Protein AF-A0A101FNX7-F1 (afdb_monomer)

Foldseek 3Di:
DDDAQLDQLQLLLLLLLCLVLPHQHSVPDDPVSLVVLLVCLLPPCLDPPNVVLCCQFAPCCALSRPPVCPVPVVVSVVLSCLQRPQQPQDFDPDAAPGPRHGFGCGDNDPQAGGQFDARNQAGPGDDQPDQPPDPPSHGGGRHHSSSSSSSSSRQVLWDQDPSHTDQDDDPDSVVSNVSD

Radius of gyration: 15.29 Å; Cα contacts (8 Å, |Δi|>4): 317; chains: 1; bounding box: 41×44×40 Å

pLDDT: mean 91.05, std 6.91, range [64.81, 98.19]

Structure (mmCIF, N/CA/C/O backbone):
data_AF-A0A101FNX7-F1
#
_entry.id   AF-A0A101FNX7-F1
#
loop_
_atom_site.group_PDB
_atom_site.id
_atom_site.type_symbol
_atom_site.label_atom_id
_atom_site.label_alt_id
_atom_site.label_comp_id
_atom_site.label_asym_id
_atom_site.label_entity_id
_atom_site.label_seq_id
_atom_site.pdbx_PDB_ins_code
_atom_site.Cartn_x
_atom_site.Cartn_y
_atom_site.Cartn_z
_atom_site.occupancy
_atom_site.B_iso_or_equiv
_atom_site.auth_seq_id
_atom_site.auth_comp_id
_atom_site.auth_asym_id
_atom_site.auth_atom_id
_atom_site.pdbx_PDB_model_num
ATOM 1 N N . MET A 1 1 ? -6.101 -8.037 -11.717 1.00 82.81 1 MET A N 1
ATOM 2 C CA . MET A 1 1 ? -6.997 -7.919 -10.540 1.00 82.81 1 MET A CA 1
ATOM 3 C C . MET A 1 1 ? -6.130 -8.067 -9.293 1.00 82.81 1 MET A C 1
ATOM 5 O O . MET A 1 1 ? -4.947 -8.326 -9.479 1.00 82.81 1 MET A O 1
ATOM 9 N N . LEU A 1 2 ? -6.627 -7.830 -8.074 1.00 93.88 2 LEU A N 1
ATOM 10 C CA . LEU A 1 2 ? -5.823 -8.137 -6.880 1.00 93.88 2 LEU A CA 1
ATOM 11 C C . LEU A 1 2 ? -5.872 -9.641 -6.592 1.00 93.88 2 LEU A C 1
ATOM 13 O O . LEU A 1 2 ? -6.850 -10.302 -6.932 1.00 93.88 2 LEU A O 1
ATOM 17 N N . PHE A 1 3 ? -4.809 -10.167 -5.996 1.00 95.56 3 PHE A N 1
ATOM 18 C CA . PHE A 1 3 ? -4.687 -11.560 -5.570 1.00 95.56 3 PHE A CA 1
ATOM 19 C C . PHE A 1 3 ? -3.689 -11.643 -4.412 1.00 95.56 3 PHE A C 1
ATOM 21 O O . PHE A 1 3 ? -2.872 -10.740 -4.249 1.00 95.56 3 PHE A O 1
ATOM 28 N N . TYR A 1 4 ? -3.745 -12.706 -3.611 1.00 96.62 4 TYR A N 1
ATOM 29 C CA . TYR A 1 4 ? -2.757 -12.940 -2.557 1.00 96.62 4 TYR A CA 1
ATOM 30 C C . TYR A 1 4 ? -1.472 -13.531 -3.136 1.00 96.62 4 TYR A C 1
ATOM 32 O O . TYR A 1 4 ? -1.506 -14.411 -3.995 1.00 96.62 4 TYR A O 1
ATOM 40 N N . THR A 1 5 ? -0.336 -13.036 -2.661 1.00 96.00 5 THR A N 1
ATOM 41 C CA . THR A 1 5 ? 1.010 -13.369 -3.165 1.00 96.00 5 THR A CA 1
ATOM 42 C C . THR A 1 5 ? 1.824 -14.192 -2.171 1.00 96.00 5 THR A C 1
ATOM 44 O O . THR A 1 5 ? 2.890 -14.692 -2.519 1.00 96.00 5 THR A O 1
ATOM 47 N N . GLY A 1 6 ? 1.352 -14.304 -0.928 1.00 94.69 6 GLY A N 1
ATOM 48 C CA . GLY A 1 6 ? 2.103 -14.828 0.207 1.00 94.69 6 GLY A CA 1
ATOM 49 C C . GLY A 1 6 ? 2.942 -13.762 0.918 1.00 94.69 6 GLY A C 1
ATOM 50 O O . GLY A 1 6 ? 3.522 -14.050 1.963 1.00 94.69 6 GLY A O 1
ATOM 51 N N . HIS A 1 7 ? 3.030 -12.530 0.398 1.00 95.25 7 HIS A N 1
ATOM 52 C CA . HIS A 1 7 ? 3.803 -11.469 1.035 1.00 95.25 7 HIS A CA 1
ATOM 53 C C . HIS A 1 7 ? 2.983 -10.763 2.135 1.00 95.25 7 HIS A C 1
ATOM 55 O O . HIS A 1 7 ? 2.057 -10.018 1.803 1.00 95.25 7 HIS A O 1
ATOM 61 N N . PRO A 1 8 ? 3.370 -10.826 3.427 1.00 94.50 8 PRO A N 1
ATOM 62 C CA . PRO A 1 8 ? 2.514 -10.380 4.532 1.00 94.50 8 PRO A CA 1
ATOM 63 C C . PRO A 1 8 ? 2.047 -8.921 4.452 1.00 94.50 8 PRO A C 1
ATOM 65 O O . PRO A 1 8 ? 0.868 -8.641 4.640 1.00 94.50 8 PRO A O 1
ATOM 68 N N . LEU A 1 9 ? 2.946 -7.981 4.127 1.00 95.00 9 LEU A N 1
ATOM 69 C CA . LEU A 1 9 ? 2.581 -6.556 4.037 1.00 95.00 9 LEU A CA 1
ATOM 70 C C . LEU A 1 9 ? 1.575 -6.271 2.915 1.00 95.00 9 LEU A C 1
ATOM 72 O O . LEU A 1 9 ? 0.688 -5.437 3.071 1.00 95.00 9 LEU A O 1
ATOM 76 N N . TYR A 1 10 ? 1.737 -6.942 1.776 1.00 96.75 10 TYR A N 1
ATOM 77 C CA . TYR A 1 10 ? 0.875 -6.730 0.625 1.00 96.75 10 TYR A CA 1
ATOM 78 C C . TYR A 1 10 ? -0.451 -7.456 0.825 1.00 96.75 10 TYR A C 1
ATOM 80 O O . TYR A 1 10 ? -1.491 -6.831 0.675 1.00 96.75 10 TYR A O 1
ATOM 88 N N . ASP A 1 11 ? -0.424 -8.719 1.246 1.00 97.56 11 ASP A N 1
ATOM 89 C CA . ASP A 1 11 ? -1.618 -9.545 1.420 1.00 97.56 11 ASP A CA 1
ATOM 90 C C . ASP A 1 11 ? -2.557 -8.997 2.499 1.00 97.56 11 ASP A C 1
ATOM 92 O O . ASP A 1 11 ? -3.764 -8.937 2.282 1.00 97.56 11 ASP A O 1
ATOM 96 N N . VAL A 1 12 ? -2.026 -8.522 3.631 1.00 97.50 12 VAL A N 1
ATOM 97 C CA . VAL A 1 12 ? -2.844 -7.835 4.646 1.00 97.50 12 VAL A CA 1
ATOM 98 C C . VAL A 1 12 ? -3.427 -6.541 4.072 1.00 97.50 12 VAL A C 1
ATOM 100 O O . VAL A 1 12 ? -4.596 -6.237 4.296 1.00 97.50 12 VAL A O 1
ATOM 103 N N . GLY A 1 13 ? -2.663 -5.813 3.253 1.00 97.56 13 GLY A N 1
ATOM 104 C CA . GLY A 1 13 ? -3.165 -4.672 2.487 1.00 97.56 13 GLY A CA 1
ATOM 105 C C . GLY A 1 13 ? -4.294 -5.036 1.517 1.00 97.56 13 GLY A C 1
ATOM 106 O O . GLY A 1 13 ? -5.309 -4.347 1.471 1.00 97.56 13 GLY A O 1
ATOM 107 N N . VAL A 1 14 ? -4.160 -6.141 0.780 1.00 98.19 14 VAL A N 1
ATOM 108 C CA . VAL A 1 14 ? -5.194 -6.670 -0.121 1.00 98.19 14 VAL A CA 1
ATOM 109 C C . VAL A 1 14 ? -6.444 -7.043 0.669 1.00 98.19 14 VAL A C 1
ATOM 111 O O . VAL A 1 14 ? -7.539 -6.632 0.290 1.00 98.19 14 VAL A O 1
ATOM 114 N N . ALA A 1 15 ? -6.299 -7.772 1.777 1.00 98.12 15 ALA A N 1
ATOM 115 C CA . ALA A 1 15 ? -7.413 -8.135 2.649 1.00 98.12 15 ALA A CA 1
ATOM 116 C C . ALA A 1 15 ? -8.126 -6.888 3.183 1.00 98.12 15 ALA A C 1
ATOM 118 O O . ALA A 1 15 ? -9.343 -6.803 3.073 1.00 98.12 15 ALA A O 1
ATOM 119 N N . THR A 1 16 ? -7.370 -5.878 3.617 1.00 98.00 16 THR A N 1
ATOM 120 C CA . THR A 1 16 ? -7.907 -4.588 4.072 1.00 98.00 16 THR A CA 1
ATOM 121 C C . THR A 1 16 ? -8.741 -3.906 2.989 1.00 98.00 16 THR A C 1
ATOM 123 O O . THR A 1 16 ? -9.874 -3.509 3.237 1.00 98.00 16 THR A O 1
ATOM 126 N N . VAL A 1 17 ? -8.205 -3.771 1.769 1.00 98.06 17 VAL A N 1
ATOM 127 C CA . VAL A 1 17 ? -8.930 -3.172 0.632 1.00 98.06 17 VAL A CA 1
ATOM 128 C C . VAL A 1 17 ? -10.215 -3.954 0.351 1.00 98.06 17 VAL A C 1
ATOM 130 O O . VAL A 1 17 ? -11.271 -3.363 0.136 1.00 98.06 17 VAL A O 1
ATOM 133 N N . THR A 1 18 ? -10.128 -5.283 0.378 1.00 98.06 18 THR A N 1
ATOM 134 C CA . THR A 1 18 ? -11.238 -6.196 0.081 1.00 98.06 18 THR A CA 1
ATOM 135 C C . THR A 1 18 ? -12.345 -6.096 1.141 1.00 98.06 18 THR A C 1
ATOM 137 O O . THR A 1 18 ? -13.518 -5.929 0.792 1.00 98.06 18 THR A O 1
ATOM 140 N N . ALA A 1 19 ? -11.973 -6.101 2.424 1.00 97.75 19 ALA A N 1
ATOM 141 C CA . ALA A 1 19 ? -12.871 -5.956 3.568 1.00 97.75 19 ALA A CA 1
ATOM 142 C C . ALA A 1 19 ? -13.505 -4.561 3.634 1.00 97.75 19 ALA A C 1
ATOM 144 O O . ALA A 1 19 ? -14.711 -4.440 3.866 1.00 97.75 19 ALA A O 1
ATOM 145 N N . PHE A 1 20 ? -12.739 -3.507 3.329 1.00 97.88 20 PHE A N 1
ATOM 146 C CA . PHE A 1 20 ? -13.223 -2.125 3.304 1.00 97.88 20 PHE A CA 1
ATOM 147 C C . PHE A 1 20 ? -14.433 -1.955 2.375 1.00 97.88 20 PHE A C 1
ATOM 149 O O . PHE A 1 20 ? -15.414 -1.299 2.734 1.00 97.88 20 PHE A O 1
ATOM 156 N N . VAL A 1 21 ? -14.400 -2.592 1.201 1.00 97.69 21 VAL A N 1
ATOM 157 C CA . VAL A 1 21 ? -15.513 -2.569 0.236 1.00 97.69 21 VAL A CA 1
ATOM 158 C C . VAL A 1 21 ? -16.491 -3.736 0.392 1.00 97.69 21 VAL A C 1
ATOM 160 O O . VAL A 1 21 ? -17.391 -3.902 -0.431 1.00 97.69 21 VAL A O 1
ATOM 163 N N . LYS A 1 22 ? -16.357 -4.525 1.467 1.00 96.94 22 LYS A N 1
ATOM 164 C CA . LYS A 1 22 ? -17.257 -5.628 1.846 1.00 96.94 22 LYS A CA 1
ATOM 165 C C . LYS A 1 22 ? -17.393 -6.714 0.776 1.00 96.94 22 LYS A C 1
ATOM 167 O O . LYS A 1 22 ? -18.464 -7.301 0.605 1.00 96.94 22 LYS A O 1
ATOM 172 N N . LYS A 1 23 ? -16.316 -6.981 0.042 1.00 96.50 23 LYS A N 1
ATOM 173 C CA . LYS A 1 23 ? -16.209 -8.132 -0.867 1.00 96.50 23 LYS A CA 1
ATOM 174 C C . LYS A 1 23 ? -15.418 -9.225 -0.169 1.00 96.50 23 LYS A C 1
ATOM 176 O O . LYS A 1 23 ? -14.704 -8.913 0.757 1.00 96.50 23 LYS A O 1
ATOM 181 N N . ARG A 1 24 ? -15.534 -10.488 -0.580 1.00 93.69 24 ARG A N 1
ATOM 182 C CA . ARG A 1 24 ? -14.695 -11.572 -0.020 1.00 93.69 24 ARG A CA 1
ATOM 183 C C . ARG A 1 24 ? -13.546 -11.984 -0.922 1.00 93.69 24 ARG A C 1
ATOM 185 O O . ARG A 1 24 ? -12.488 -12.346 -0.433 1.00 93.69 24 ARG A O 1
ATOM 192 N N . ASP A 1 25 ? -13.758 -11.923 -2.229 1.00 95.25 25 ASP A N 1
ATOM 193 C CA . ASP A 1 25 ? -12.748 -12.297 -3.209 1.00 95.25 25 ASP A CA 1
ATOM 194 C C . ASP A 1 25 ? -12.012 -11.041 -3.717 1.00 95.25 25 ASP A C 1
ATOM 196 O O . ASP A 1 25 ? -12.653 -10.186 -4.344 1.00 95.25 25 ASP A O 1
ATOM 200 N N . PRO A 1 26 ? -10.687 -10.914 -3.494 1.00 96.06 26 PRO A N 1
ATOM 201 C CA . PRO A 1 26 ? -9.882 -9.818 -4.033 1.00 96.06 26 PRO A CA 1
ATOM 202 C C . PRO A 1 26 ? -9.938 -9.700 -5.560 1.00 96.06 26 PRO A C 1
ATOM 204 O O . PRO A 1 26 ? -9.776 -8.602 -6.104 1.00 96.06 26 PRO A O 1
ATOM 207 N N . ALA A 1 27 ? -10.199 -10.801 -6.272 1.00 96.00 27 ALA A N 1
ATOM 208 C CA . ALA A 1 27 ? -10.332 -10.774 -7.721 1.00 96.00 27 ALA A CA 1
ATOM 209 C C . ALA A 1 27 ? -11.565 -9.965 -8.161 1.00 96.00 27 ALA A C 1
ATOM 211 O O . ALA A 1 27 ? -11.546 -9.338 -9.217 1.00 96.00 27 ALA A O 1
ATOM 212 N N . MET A 1 28 ? -12.606 -9.894 -7.327 1.00 95.94 28 MET A N 1
ATOM 213 C CA . MET A 1 28 ? -13.861 -9.186 -7.611 1.00 95.94 28 MET A CA 1
ATOM 214 C C . MET A 1 28 ? -13.783 -7.666 -7.387 1.00 95.94 28 MET A C 1
ATOM 216 O O . MET A 1 28 ? -14.789 -6.958 -7.539 1.00 95.94 28 MET A O 1
ATOM 220 N N . LEU A 1 29 ? -12.617 -7.147 -6.999 1.00 96.19 29 LEU A N 1
ATOM 221 C CA . LEU A 1 29 ? -12.380 -5.716 -6.845 1.00 96.19 29 LEU A CA 1
ATOM 222 C C . LEU A 1 29 ? -12.359 -5.004 -8.201 1.00 96.19 29 LEU A C 1
ATOM 224 O O . LEU A 1 29 ? -11.714 -5.432 -9.160 1.00 96.19 29 LEU A O 1
ATOM 228 N N . THR A 1 30 ? -13.053 -3.876 -8.256 1.00 95.81 30 THR A N 1
ATOM 229 C CA . THR A 1 30 ? -13.191 -3.014 -9.430 1.00 95.81 30 THR A CA 1
ATOM 230 C C . THR A 1 30 ? -12.378 -1.729 -9.254 1.00 95.81 30 THR A C 1
ATOM 232 O O . THR A 1 30 ? -12.036 -1.372 -8.126 1.00 95.81 30 THR A O 1
ATOM 235 N N . PRO A 1 31 ? -12.099 -0.977 -10.333 1.00 94.50 31 PRO A N 1
ATOM 236 C CA . PRO A 1 31 ? -11.450 0.330 -10.216 1.00 94.50 31 PRO A CA 1
ATOM 237 C C . PRO A 1 31 ? -12.184 1.298 -9.274 1.00 94.50 31 PRO A C 1
ATOM 239 O O . PRO A 1 31 ? -11.538 2.016 -8.521 1.00 94.50 31 PRO A O 1
ATOM 242 N N . ALA A 1 32 ? -13.522 1.265 -9.249 1.00 95.75 32 ALA A N 1
ATOM 243 C CA . ALA A 1 32 ? -14.322 2.107 -8.359 1.00 95.75 32 ALA A CA 1
ATOM 244 C C . ALA A 1 32 ? -14.130 1.756 -6.871 1.00 95.75 32 ALA A C 1
ATOM 246 O O . ALA A 1 32 ? -14.151 2.645 -6.024 1.00 95.75 32 ALA A O 1
ATOM 247 N N . ASP A 1 33 ? -13.903 0.479 -6.550 1.00 97.19 33 ASP A N 1
ATOM 248 C CA . ASP A 1 33 ? -13.597 0.051 -5.180 1.00 97.19 33 ASP A CA 1
ATOM 249 C C . ASP A 1 33 ? -12.240 0.597 -4.721 1.00 97.19 33 ASP A C 1
ATOM 251 O O . ASP A 1 33 ? -12.102 1.085 -3.601 1.00 97.19 33 ASP A O 1
ATOM 255 N N . LEU A 1 34 ? -11.240 0.540 -5.608 1.00 96.50 34 LEU A N 1
ATOM 256 C CA . LEU A 1 34 ? -9.902 1.065 -5.338 1.00 96.50 34 LEU A CA 1
ATOM 257 C C . LEU A 1 34 ? -9.929 2.588 -5.160 1.00 96.50 34 LEU A C 1
ATOM 259 O O . LEU A 1 34 ? -9.278 3.104 -4.254 1.00 96.50 34 LEU A O 1
ATOM 263 N N . GLU A 1 35 ? -10.729 3.287 -5.967 1.00 96.75 35 GLU A N 1
ATOM 264 C CA . GLU A 1 35 ? -10.935 4.732 -5.842 1.00 96.75 35 GLU A CA 1
ATOM 265 C C . GLU A 1 35 ? -11.596 5.095 -4.503 1.00 96.75 35 GLU A C 1
ATOM 267 O O . GLU A 1 35 ? -11.137 6.005 -3.818 1.00 96.75 35 GLU A O 1
ATOM 272 N N . ALA A 1 36 ? -12.602 4.335 -4.056 1.00 97.50 36 ALA A N 1
ATOM 273 C CA . ALA A 1 36 ? -13.243 4.566 -2.759 1.00 97.50 36 ALA A CA 1
ATOM 274 C C . ALA A 1 36 ? -12.266 4.407 -1.578 1.00 97.50 36 ALA A C 1
ATOM 276 O O . ALA A 1 36 ? -12.331 5.159 -0.599 1.00 97.50 36 ALA A O 1
ATOM 277 N N . VAL A 1 37 ? -11.338 3.448 -1.668 1.00 97.75 37 VAL A N 1
ATOM 278 C CA . VAL A 1 37 ? -10.261 3.287 -0.681 1.00 97.75 37 VAL A CA 1
ATOM 279 C C . VAL A 1 37 ? -9.269 4.448 -0.760 1.00 97.75 37 VAL A C 1
ATOM 281 O O . VAL A 1 37 ? -8.898 5.000 0.277 1.00 97.75 37 VAL A O 1
ATOM 284 N N . ALA A 1 38 ? -8.864 4.860 -1.965 1.00 97.38 38 ALA A N 1
ATOM 285 C CA . ALA A 1 38 ? -7.986 6.011 -2.168 1.00 97.38 38 ALA A CA 1
ATOM 286 C C . ALA A 1 38 ? -8.584 7.297 -1.569 1.00 97.38 38 ALA A C 1
ATOM 288 O O . ALA A 1 38 ? -7.894 8.011 -0.840 1.00 97.38 38 ALA A O 1
ATOM 289 N N . ASP A 1 39 ? -9.876 7.547 -1.794 1.00 97.62 39 ASP A N 1
ATOM 290 C CA . ASP A 1 39 ? -10.618 8.678 -1.232 1.00 97.62 39 ASP A CA 1
ATOM 291 C C . ASP A 1 39 ? -10.630 8.662 0.300 1.00 97.62 39 ASP A C 1
ATOM 293 O O . ASP A 1 39 ? -10.446 9.697 0.951 1.00 97.62 39 ASP A O 1
ATOM 297 N N . PHE A 1 40 ? -10.845 7.486 0.897 1.00 97.81 40 PHE A N 1
ATOM 298 C CA . PHE A 1 40 ? -10.800 7.328 2.347 1.00 97.81 40 PHE A CA 1
ATOM 299 C C . PHE A 1 40 ? -9.404 7.624 2.897 1.00 97.81 40 PHE A C 1
ATOM 301 O O . PHE A 1 40 ? -9.270 8.418 3.831 1.00 97.81 40 PHE A O 1
ATOM 308 N N . ILE A 1 41 ? -8.368 7.025 2.304 1.00 97.06 41 ILE A N 1
ATOM 309 C CA . ILE A 1 41 ? -6.978 7.204 2.727 1.00 97.06 41 ILE A CA 1
ATOM 310 C C . ILE A 1 41 ? -6.577 8.680 2.621 1.00 97.06 41 ILE A C 1
ATOM 312 O O . ILE A 1 41 ? -6.065 9.249 3.586 1.00 97.06 41 ILE A O 1
ATOM 316 N N . GLU A 1 42 ? -6.855 9.332 1.490 1.00 95.69 42 GLU A N 1
ATOM 317 C CA . GLU A 1 42 ? -6.506 10.738 1.274 1.00 95.69 42 GLU A CA 1
ATOM 318 C C . GLU A 1 42 ? -7.128 11.662 2.332 1.00 95.69 42 GLU A C 1
ATOM 320 O O . GLU A 1 42 ? -6.465 12.575 2.849 1.00 95.69 42 GLU A O 1
ATOM 325 N N . ARG A 1 43 ? -8.397 11.402 2.669 1.00 94.81 43 ARG A N 1
ATOM 326 C CA . ARG A 1 43 ? -9.178 12.196 3.619 1.00 94.81 43 ARG A CA 1
ATOM 327 C C . ARG A 1 43 ? -8.772 11.945 5.069 1.00 94.81 43 ARG A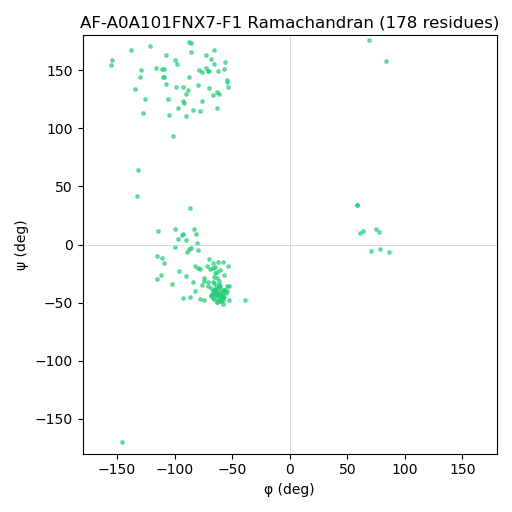 C 1
ATOM 329 O O . ARG A 1 43 ? -8.599 12.906 5.818 1.00 94.81 43 ARG A O 1
ATOM 336 N N . GLU A 1 44 ? -8.650 10.686 5.483 1.00 96.19 44 GLU A N 1
ATOM 337 C CA . GLU A 1 44 ? -8.519 10.332 6.901 1.00 96.19 44 GLU A CA 1
ATOM 338 C C . GLU A 1 44 ? -7.066 10.280 7.391 1.00 96.19 44 GLU A C 1
ATOM 340 O O . GLU A 1 44 ? -6.818 10.566 8.561 1.00 96.19 44 GLU A O 1
ATOM 345 N N . TYR A 1 45 ? -6.071 10.007 6.533 1.00 94.88 45 TYR A N 1
ATOM 346 C CA . TYR A 1 45 ? -4.672 9.832 6.982 1.00 94.88 45 TYR A CA 1
ATOM 347 C C . TYR A 1 45 ? -4.056 11.105 7.576 1.00 94.88 45 TYR A C 1
ATOM 349 O O . TYR A 1 45 ? -3.069 11.056 8.308 1.00 94.88 45 TYR A O 1
ATOM 357 N N . GLN A 1 46 ? -4.643 12.264 7.283 1.00 92.25 46 GLN A N 1
ATOM 358 C CA . GLN A 1 46 ? -4.194 13.560 7.787 1.00 92.25 46 GLN A CA 1
ATOM 359 C C . GLN A 1 46 ? -4.839 13.945 9.129 1.00 92.25 46 GLN A C 1
ATOM 361 O O . GLN A 1 46 ? -4.470 14.973 9.701 1.00 92.25 46 GLN A O 1
ATOM 366 N N . ARG A 1 47 ? -5.807 13.161 9.623 1.00 93.44 47 ARG A N 1
ATOM 367 C CA . ARG A 1 47 ? -6.650 13.496 10.779 1.00 93.44 47 ARG A CA 1
ATOM 368 C C . ARG A 1 47 ? -6.302 12.620 11.976 1.00 93.44 47 ARG A C 1
ATOM 370 O O . ARG A 1 47 ? -6.004 11.437 11.837 1.00 93.44 47 ARG A O 1
ATOM 377 N N . GLU A 1 48 ? -6.364 13.195 13.170 1.00 91.94 48 GLU A N 1
ATOM 378 C CA . GLU A 1 48 ? -6.263 12.411 14.402 1.00 91.94 48 GLU A CA 1
ATOM 379 C C . GLU A 1 48 ? -7.577 11.658 14.678 1.00 91.94 48 GLU A C 1
ATOM 381 O O . GLU A 1 48 ? -8.644 12.162 14.321 1.00 91.94 48 GLU A O 1
ATOM 386 N N . PRO A 1 49 ? -7.532 10.469 15.310 1.00 91.12 49 PRO A N 1
ATOM 387 C CA . PRO A 1 49 ? -6.348 9.789 15.858 1.00 91.12 49 PRO A CA 1
ATOM 388 C C . PRO A 1 49 ? -5.582 8.920 14.840 1.00 91.12 49 PRO A C 1
ATOM 390 O O . PRO A 1 49 ? -4.558 8.322 15.181 1.00 91.12 49 PRO A O 1
ATOM 393 N N . LEU A 1 50 ? -6.083 8.806 13.603 1.00 91.94 50 LEU A N 1
ATOM 394 C CA . LEU A 1 50 ? -5.541 7.882 12.607 1.00 91.94 50 LEU A CA 1
ATOM 395 C C . LEU A 1 50 ? -4.116 8.264 12.194 1.00 91.94 50 LEU A C 1
ATOM 397 O O . LEU A 1 50 ? -3.239 7.408 12.144 1.00 91.94 50 LEU A O 1
ATOM 401 N N . LYS A 1 51 ? -3.858 9.554 11.985 1.00 91.69 51 LYS A N 1
ATOM 402 C CA . LYS A 1 51 ? -2.530 10.089 11.676 1.00 91.69 51 LYS A CA 1
ATOM 403 C C . LYS A 1 51 ? -1.468 9.645 12.689 1.00 91.69 51 LYS A C 1
ATOM 405 O O . LYS A 1 51 ? -0.405 9.170 12.284 1.00 91.69 51 LYS A O 1
ATOM 410 N N . SER A 1 52 ? -1.748 9.756 13.992 1.00 88.56 52 SER A N 1
ATOM 411 C CA . SER A 1 52 ? -0.840 9.279 15.042 1.00 88.56 52 SER A CA 1
ATOM 412 C C . SER A 1 52 ? -0.617 7.764 14.977 1.00 88.56 52 SER A C 1
ATOM 414 O O . SER A 1 52 ? 0.519 7.305 15.103 1.00 88.56 52 SER A O 1
ATOM 416 N N . PHE A 1 53 ? -1.671 6.977 14.735 1.00 90.56 53 PHE A N 1
ATOM 417 C CA . PHE A 1 53 ? -1.556 5.525 14.573 1.00 90.56 53 PHE A CA 1
ATOM 418 C C . PHE A 1 53 ? -0.683 5.135 13.372 1.00 90.56 53 PHE A C 1
ATOM 420 O O . PHE A 1 53 ? 0.194 4.282 13.500 1.00 90.56 53 PHE A O 1
ATOM 427 N N . LEU A 1 54 ? -0.856 5.804 12.234 1.00 91.38 54 LEU A N 1
ATOM 428 C CA . LEU A 1 54 ? -0.084 5.546 11.020 1.00 91.38 54 LEU A CA 1
ATOM 429 C C . LEU A 1 54 ? 1.411 5.830 11.187 1.00 91.38 54 LEU A C 1
ATOM 431 O O . LEU A 1 54 ? 2.220 5.229 10.484 1.00 91.38 54 LEU A O 1
ATOM 435 N N . GLY A 1 55 ? 1.794 6.680 12.145 1.00 87.31 55 GLY A N 1
ATOM 436 C CA . GLY A 1 55 ? 3.192 6.896 12.526 1.00 87.31 55 GLY A CA 1
ATOM 437 C C . GLY A 1 55 ? 3.896 5.649 13.082 1.00 87.31 55 GLY A C 1
ATOM 438 O O . GLY A 1 55 ? 5.121 5.629 13.161 1.00 87.31 55 GLY A O 1
ATOM 439 N N . VAL A 1 56 ? 3.147 4.602 13.454 1.00 87.31 56 VAL A N 1
ATOM 440 C CA . VAL A 1 56 ? 3.708 3.292 13.822 1.00 87.31 56 VAL A CA 1
ATOM 441 C C . VAL A 1 56 ? 4.141 2.509 12.575 1.00 87.31 56 VAL A C 1
ATOM 443 O O . VAL A 1 56 ? 5.135 1.788 12.618 1.00 87.31 56 VAL A O 1
ATOM 446 N N . ALA A 1 57 ? 3.408 2.651 11.467 1.00 87.12 57 ALA A N 1
ATOM 447 C CA . ALA A 1 57 ? 3.676 1.956 10.207 1.00 87.12 57 ALA A CA 1
ATOM 448 C C . ALA A 1 57 ? 4.674 2.708 9.322 1.00 87.12 57 ALA A C 1
ATOM 450 O O . ALA A 1 57 ? 5.588 2.123 8.740 1.00 87.12 57 ALA A O 1
ATOM 451 N N . PHE A 1 58 ? 4.469 4.017 9.213 1.00 89.19 58 PHE A N 1
ATOM 452 C CA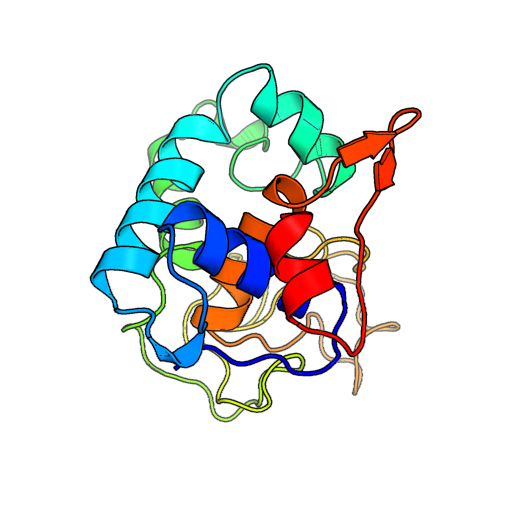 . PHE A 1 58 ? 5.182 4.897 8.309 1.00 89.19 58 PHE A CA 1
ATOM 453 C C . PHE A 1 58 ? 5.994 5.926 9.079 1.00 89.19 58 PHE A C 1
ATOM 455 O O . PHE A 1 58 ? 5.653 6.353 10.180 1.00 89.19 58 PHE A O 1
ATOM 462 N N . THR A 1 59 ? 7.076 6.380 8.459 1.00 84.06 59 THR A N 1
ATOM 463 C CA . THR A 1 59 ? 7.918 7.417 9.058 1.00 84.06 59 THR A CA 1
ATOM 464 C C . THR A 1 59 ? 7.242 8.790 9.018 1.00 84.06 59 THR A C 1
ATOM 466 O O . THR A 1 59 ? 6.333 9.034 8.227 1.00 84.06 59 THR A O 1
ATOM 469 N N . THR A 1 60 ? 7.738 9.735 9.818 1.00 81.88 60 THR A N 1
ATOM 470 C CA . THR A 1 60 ? 7.268 11.135 9.845 1.00 81.88 60 THR A CA 1
ATOM 471 C C . THR A 1 60 ? 7.368 11.857 8.501 1.00 81.88 60 THR A C 1
ATOM 473 O O . THR A 1 60 ? 6.741 12.895 8.326 1.00 81.88 60 THR A O 1
ATOM 476 N N . ASN A 1 61 ? 8.122 11.310 7.546 1.00 84.94 61 ASN A N 1
ATOM 477 C CA . ASN A 1 61 ? 8.258 11.858 6.201 1.00 84.94 61 ASN A CA 1
ATOM 478 C C . ASN A 1 61 ? 7.217 11.304 5.212 1.00 84.94 61 ASN A C 1
ATOM 480 O O . ASN A 1 61 ? 7.288 11.614 4.032 1.00 84.94 61 ASN A O 1
ATOM 484 N N . ALA A 1 62 ? 6.267 10.474 5.649 1.00 90.19 62 ALA A N 1
ATOM 485 C CA . ALA A 1 62 ? 5.150 10.085 4.795 1.00 90.19 62 ALA A CA 1
ATOM 486 C C . ALA A 1 62 ? 4.303 11.308 4.407 1.00 90.19 62 ALA A C 1
ATOM 488 O O . ALA A 1 62 ? 4.156 12.251 5.190 1.00 90.19 62 ALA A O 1
ATOM 489 N N . TRP A 1 63 ? 3.698 11.274 3.219 1.00 91.94 63 TRP A N 1
ATOM 490 C CA . TRP A 1 63 ? 3.002 12.417 2.613 1.00 91.94 63 TRP A CA 1
ATOM 491 C C . TRP A 1 63 ? 1.938 13.059 3.530 1.00 91.94 63 TRP A C 1
ATOM 493 O O . TRP A 1 63 ? 1.800 14.283 3.569 1.00 91.94 63 TRP A O 1
ATOM 503 N N . PHE A 1 64 ? 1.230 12.262 4.333 1.00 91.19 64 PHE A N 1
ATOM 504 C CA . PHE A 1 64 ? 0.186 12.734 5.250 1.00 91.19 64 PHE A CA 1
ATOM 505 C C . PHE A 1 64 ? 0.726 13.330 6.567 1.00 91.19 64 PHE A C 1
ATOM 507 O O . PHE A 1 64 ? 0.020 14.095 7.229 1.00 91.19 64 PHE A O 1
ATOM 514 N N . ASN A 1 65 ? 1.969 13.012 6.954 1.00 89.88 65 ASN A N 1
ATOM 515 C CA . ASN A 1 65 ? 2.570 13.426 8.230 1.00 89.88 65 ASN A CA 1
ATOM 516 C C . ASN A 1 65 ? 3.776 14.371 8.083 1.00 89.88 65 ASN A C 1
ATOM 518 O O . ASN A 1 65 ? 4.210 14.960 9.070 1.00 89.88 65 ASN A O 1
ATOM 522 N N . GLN A 1 66 ? 4.286 14.576 6.868 1.00 88.44 66 GLN A N 1
ATOM 523 C CA . GLN A 1 66 ? 5.470 15.395 6.622 1.00 88.44 66 GLN A CA 1
ATOM 524 C C . GLN A 1 66 ? 5.258 16.869 7.025 1.00 88.44 66 GLN A C 1
ATOM 526 O O . GLN A 1 66 ? 4.448 17.568 6.397 1.00 88.44 66 GLN A O 1
ATOM 531 N N . PRO A 1 67 ? 6.024 17.397 8.008 1.00 86.12 67 PRO A N 1
ATOM 532 C CA . PRO A 1 67 ? 5.866 18.776 8.478 1.00 86.12 67 PRO A CA 1
ATOM 533 C C . PRO A 1 67 ? 6.111 19.822 7.388 1.00 86.12 67 PRO A C 1
ATOM 535 O O . PRO A 1 67 ? 5.415 20.831 7.334 1.00 86.12 67 PRO A O 1
ATOM 538 N N . ALA A 1 68 ? 7.041 19.555 6.463 1.00 85.56 68 ALA A N 1
ATOM 539 C CA . ALA A 1 68 ? 7.339 20.455 5.346 1.00 85.56 68 ALA A CA 1
ATOM 540 C C . ALA A 1 68 ? 6.129 20.698 4.422 1.00 85.56 68 ALA A C 1
ATOM 542 O O . ALA A 1 68 ? 6.072 21.714 3.733 1.00 85.56 68 ALA A O 1
ATOM 543 N N . PHE A 1 69 ? 5.141 19.797 4.425 1.00 87.31 69 PHE A N 1
ATOM 544 C CA . PHE A 1 69 ? 3.918 19.953 3.638 1.00 87.31 69 PHE A CA 1
ATOM 545 C C . PHE A 1 69 ? 2.818 20.733 4.366 1.00 87.31 69 PHE A C 1
ATOM 547 O O . PHE A 1 69 ? 1.785 21.007 3.763 1.00 87.31 69 PHE A O 1
ATOM 554 N N . ALA A 1 70 ? 3.011 21.125 5.633 1.00 83.31 70 ALA A N 1
ATOM 555 C CA . ALA A 1 70 ? 2.013 21.887 6.392 1.00 83.31 70 ALA A CA 1
ATOM 556 C C . ALA A 1 70 ? 1.615 23.194 5.688 1.00 83.31 70 ALA A C 1
ATOM 558 O O . ALA A 1 70 ? 0.433 23.515 5.621 1.00 83.31 70 ALA A O 1
ATOM 559 N N . ASN A 1 71 ? 2.589 23.876 5.082 1.00 87.00 71 ASN A N 1
ATOM 560 C CA . ASN A 1 71 ? 2.376 25.115 4.331 1.00 87.00 71 ASN A CA 1
ATOM 561 C C . ASN A 1 71 ? 2.248 24.883 2.812 1.00 87.00 71 ASN A C 1
ATOM 563 O O . ASN A 1 71 ? 2.187 25.840 2.048 1.00 87.00 71 ASN A O 1
ATOM 567 N N . GLN A 1 72 ? 2.237 23.623 2.356 1.00 89.50 72 GLN A N 1
ATOM 568 C CA . GLN A 1 72 ? 2.190 23.249 0.936 1.00 89.50 72 GLN A CA 1
ATOM 569 C C . GLN A 1 72 ? 1.106 22.184 0.687 1.00 89.50 72 GLN A C 1
ATOM 571 O O . GLN A 1 72 ? 1.417 21.054 0.297 1.00 89.50 72 GLN A O 1
ATOM 576 N N . PRO A 1 73 ? -0.182 22.516 0.900 1.00 88.44 73 PRO A N 1
ATOM 577 C CA . PRO A 1 73 ? -1.276 21.552 0.779 1.00 88.44 73 PRO A CA 1
ATOM 578 C C . PRO A 1 73 ? -1.398 20.970 -0.634 1.00 88.44 73 PRO A C 1
ATOM 580 O O . PRO A 1 73 ? -1.763 19.806 -0.777 1.00 88.44 73 PRO A O 1
ATOM 583 N N . GLN A 1 74 ? -1.045 21.740 -1.669 1.00 91.06 74 GLN A N 1
ATOM 584 C CA . GLN A 1 74 ? -1.041 21.244 -3.045 1.00 91.06 74 GLN A CA 1
ATOM 585 C C . GLN A 1 74 ? 0.010 20.149 -3.241 1.00 91.06 74 GLN A C 1
ATOM 587 O O . GLN A 1 74 ? -0.323 19.069 -3.713 1.00 91.06 74 GLN A O 1
ATOM 592 N N . LYS A 1 75 ? 1.244 20.373 -2.764 1.00 90.00 75 LYS A N 1
ATOM 593 C CA . LYS A 1 75 ? 2.313 19.367 -2.828 1.00 90.00 75 LYS A CA 1
ATOM 594 C C . LYS A 1 75 ? 1.901 18.080 -2.113 1.00 90.00 75 LYS A C 1
ATOM 596 O O . LYS A 1 75 ? 2.143 16.990 -2.617 1.00 90.00 75 LYS A O 1
ATOM 601 N N . ARG A 1 76 ? 1.214 18.189 -0.972 1.00 91.31 76 ARG A N 1
ATOM 602 C CA . ARG A 1 76 ? 0.674 17.016 -0.273 1.00 91.31 76 ARG A CA 1
ATOM 603 C C . ARG A 1 76 ? -0.330 16.236 -1.123 1.00 91.31 76 ARG A C 1
ATOM 605 O O . ARG A 1 76 ? -0.211 15.017 -1.205 1.00 91.31 76 ARG A O 1
ATOM 612 N N . LYS A 1 77 ? -1.303 16.925 -1.728 1.00 92.31 77 LYS A N 1
ATOM 613 C CA . LYS A 1 77 ? -2.306 16.302 -2.606 1.00 92.31 77 LYS A CA 1
ATOM 614 C C . LYS A 1 77 ? -1.659 15.624 -3.807 1.00 92.31 77 LYS A C 1
ATOM 616 O O . LYS A 1 77 ? -2.043 14.514 -4.154 1.00 92.31 77 LYS A O 1
ATOM 621 N N . ASP A 1 78 ? -0.639 16.246 -4.389 1.00 93.12 78 ASP A N 1
ATOM 622 C CA . ASP A 1 78 ? 0.084 15.672 -5.522 1.00 93.12 78 ASP A CA 1
ATOM 623 C C . ASP A 1 78 ? 0.776 14.355 -5.128 1.00 93.12 78 ASP A C 1
ATOM 625 O O . ASP A 1 78 ? 0.651 13.359 -5.837 1.00 93.12 78 ASP A O 1
ATOM 629 N N . TYR A 1 79 ? 1.438 14.304 -3.965 1.00 93.38 79 TYR A N 1
ATOM 630 C CA . TYR A 1 79 ? 2.036 13.065 -3.445 1.00 93.38 79 TYR A CA 1
ATOM 631 C C . TYR A 1 79 ? 0.993 11.993 -3.118 1.00 93.38 79 TYR A C 1
ATOM 633 O O . TYR A 1 79 ? 1.191 10.827 -3.460 1.00 93.38 79 TYR A O 1
ATOM 641 N N . ALA A 1 80 ? -0.127 12.378 -2.498 1.00 94.62 80 ALA A N 1
ATOM 642 C CA . ALA A 1 80 ? -1.237 11.465 -2.242 1.00 94.62 80 ALA A CA 1
ATOM 643 C C . ALA A 1 80 ? -1.752 10.863 -3.557 1.00 94.62 80 ALA A C 1
ATOM 645 O O . ALA A 1 80 ? -1.865 9.649 -3.682 1.00 94.62 80 ALA A O 1
ATOM 646 N N . ARG A 1 81 ? -1.974 11.694 -4.582 1.00 95.00 81 ARG A N 1
ATOM 647 C CA . ARG A 1 81 ? -2.418 11.246 -5.906 1.00 95.00 81 ARG A CA 1
ATOM 648 C C . ARG A 1 81 ? -1.426 10.278 -6.552 1.00 95.00 81 ARG A C 1
ATOM 650 O O . ARG A 1 81 ? -1.857 9.237 -7.038 1.00 95.00 81 ARG A O 1
ATOM 657 N N . ARG A 1 82 ? -0.121 10.576 -6.522 1.00 94.31 82 ARG A N 1
ATOM 658 C CA . ARG A 1 82 ? 0.932 9.696 -7.073 1.00 94.31 82 ARG A CA 1
ATOM 659 C C . ARG A 1 82 ? 0.905 8.295 -6.443 1.00 94.31 82 ARG A C 1
ATOM 661 O O . ARG A 1 82 ? 1.103 7.304 -7.138 1.00 94.31 82 ARG A O 1
ATOM 668 N N . LEU A 1 83 ? 0.653 8.206 -5.136 1.00 94.25 83 LEU A N 1
ATOM 669 C CA . LEU A 1 83 ? 0.627 6.936 -4.401 1.00 94.25 83 LEU A CA 1
ATOM 670 C C . LEU A 1 83 ? -0.710 6.197 -4.527 1.00 94.25 83 LEU A C 1
ATOM 672 O O . LEU A 1 83 ? -0.717 4.978 -4.640 1.00 94.25 83 LEU A O 1
ATOM 676 N N . LEU A 1 84 ? -1.833 6.914 -4.488 1.00 95.69 84 LEU A N 1
ATOM 677 C CA . LEU A 1 84 ? -3.162 6.311 -4.355 1.00 95.69 84 LEU A CA 1
ATOM 678 C C . LEU A 1 84 ? -3.881 6.119 -5.697 1.00 95.69 84 LEU A C 1
ATOM 680 O O . LEU A 1 84 ? -4.759 5.270 -5.793 1.00 95.69 84 LEU A O 1
ATOM 684 N N . ARG A 1 85 ? -3.513 6.891 -6.730 1.00 94.56 85 ARG A N 1
ATOM 685 C CA . ARG A 1 85 ? -4.216 6.958 -8.024 1.00 94.56 85 ARG A CA 1
ATOM 686 C C . ARG A 1 85 ? -3.266 6.865 -9.224 1.00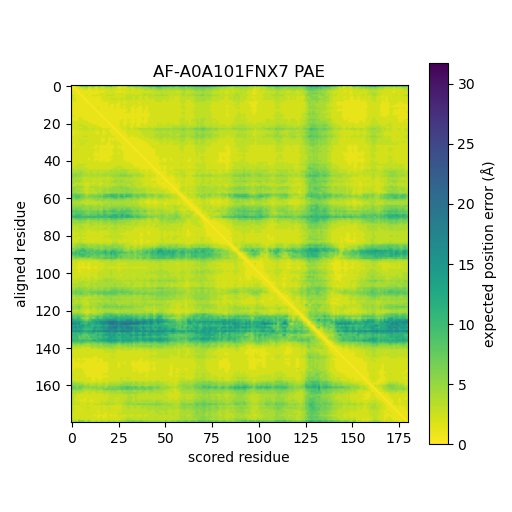 94.56 85 ARG A C 1
ATOM 688 O O . ARG A 1 85 ? -3.409 7.594 -10.198 1.00 94.56 85 ARG A O 1
ATOM 695 N N . SER A 1 86 ? -2.278 5.973 -9.151 1.00 91.38 86 SER A N 1
ATOM 696 C CA . SER A 1 86 ? -1.310 5.710 -10.234 1.00 91.38 86 SER A CA 1
ATOM 697 C C . SER A 1 86 ? -1.707 4.559 -11.168 1.00 91.38 86 SER A C 1
ATOM 699 O O . SER A 1 86 ? -0.905 4.135 -11.997 1.00 91.38 86 SER A O 1
ATOM 701 N N . LEU A 1 87 ? -2.927 4.027 -11.034 1.00 86.56 87 LEU A N 1
ATOM 702 C CA . LEU A 1 87 ? -3.382 2.816 -11.732 1.00 86.56 87 LEU A CA 1
ATOM 703 C C . LEU A 1 87 ? -3.350 2.939 -13.261 1.00 86.56 87 LEU A C 1
ATOM 705 O O . LEU A 1 87 ? -3.016 1.960 -13.926 1.00 86.56 87 LEU A O 1
ATOM 709 N N . ASP A 1 88 ? -3.644 4.127 -13.786 1.00 84.12 88 ASP A N 1
ATOM 710 C CA . ASP A 1 88 ? -3.751 4.386 -15.227 1.00 84.12 88 ASP A CA 1
ATOM 711 C C . ASP A 1 88 ? -2.488 5.038 -15.826 1.00 84.12 88 ASP A C 1
ATOM 713 O O . ASP A 1 88 ? -2.400 5.251 -17.032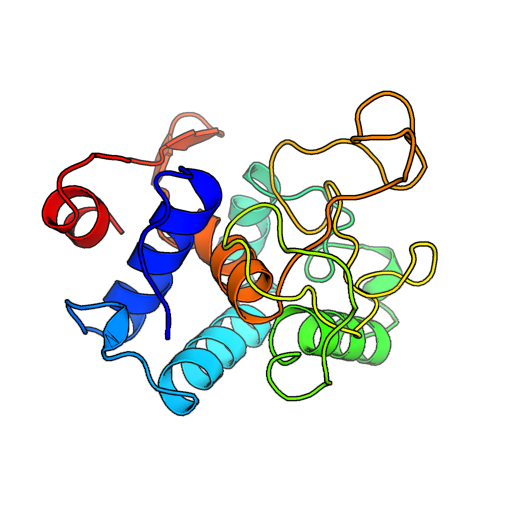 1.00 84.12 88 ASP A O 1
ATOM 717 N N . GLU A 1 89 ? -1.479 5.336 -15.004 1.00 80.56 89 GLU A N 1
ATOM 718 C CA . GLU A 1 89 ? -0.323 6.180 -15.359 1.00 80.56 89 GLU A CA 1
ATOM 719 C C . GLU A 1 89 ? 0.835 5.398 -16.021 1.00 80.56 89 GLU A C 1
ATOM 721 O O . GLU A 1 89 ? 2.010 5.738 -15.889 1.00 80.56 89 GLU A O 1
ATOM 726 N N . GLY A 1 90 ? 0.514 4.332 -16.757 1.00 84.19 90 GLY A N 1
ATOM 727 C CA . GLY A 1 90 ? 1.495 3.504 -17.462 1.00 84.19 90 GLY A CA 1
ATOM 728 C C . GLY A 1 90 ? 2.407 2.668 -16.551 1.00 84.19 90 GLY A C 1
ATOM 729 O O . GLY A 1 90 ? 2.363 2.724 -15.317 1.00 84.19 90 GLY A O 1
ATOM 730 N N . SER A 1 91 ? 3.246 1.845 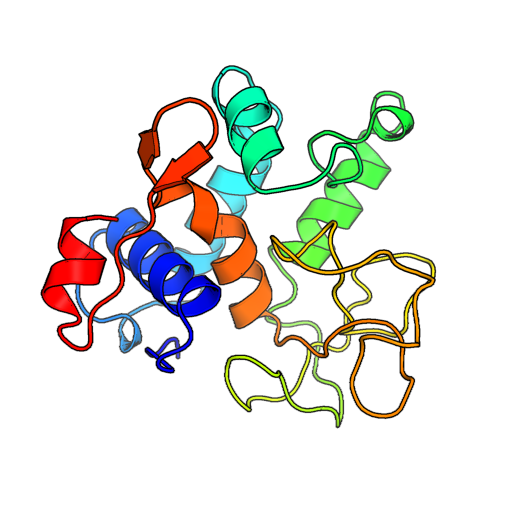-17.180 1.00 88.94 91 SER A N 1
ATOM 731 C CA . SER A 1 91 ? 4.128 0.896 -16.496 1.00 88.94 91 SER A CA 1
ATOM 732 C C . SER A 1 91 ? 5.578 0.997 -16.959 1.00 88.94 91 SER A C 1
ATOM 734 O O . SER A 1 91 ? 5.849 1.314 -18.114 1.00 88.94 91 SER A O 1
ATOM 736 N N . SER A 1 92 ? 6.493 0.673 -16.052 1.00 89.31 92 SER A N 1
ATOM 737 C CA . SER A 1 92 ? 7.923 0.485 -16.297 1.00 89.31 92 SER A CA 1
ATOM 738 C C . SER A 1 92 ? 8.224 -0.949 -16.760 1.00 89.31 92 SER A C 1
ATOM 740 O O . SER A 1 92 ? 7.394 -1.848 -16.614 1.00 89.31 92 SER A O 1
ATOM 742 N N . GLU A 1 93 ? 9.426 -1.175 -17.294 1.00 89.69 93 GLU A N 1
ATOM 743 C CA . GLU A 1 93 ? 9.946 -2.516 -17.613 1.00 89.69 93 GLU A CA 1
ATOM 744 C C . GLU A 1 93 ? 10.305 -3.323 -16.353 1.00 89.69 93 GLU A C 1
ATOM 746 O O . GLU A 1 93 ? 10.400 -4.552 -16.388 1.00 89.69 93 GLU A O 1
ATOM 751 N N . GLU A 1 94 ? 10.484 -2.641 -15.220 1.00 92.19 94 GLU A N 1
ATOM 752 C CA . GLU A 1 94 ? 10.782 -3.279 -13.942 1.00 92.19 94 GLU A CA 1
ATOM 753 C C . GLU A 1 94 ? 9.587 -4.060 -13.395 1.00 92.19 94 GLU A C 1
ATOM 755 O O . GLU A 1 94 ? 8.430 -3.679 -13.574 1.00 92.19 94 GLU A O 1
ATOM 760 N N . ARG A 1 95 ? 9.857 -5.140 -12.657 1.00 94.44 95 ARG A N 1
ATOM 761 C CA . ARG A 1 95 ? 8.811 -5.958 -12.031 1.00 94.44 95 ARG A CA 1
ATOM 762 C C . ARG A 1 95 ? 8.632 -5.603 -10.569 1.00 94.44 95 ARG A C 1
ATOM 764 O O . ARG A 1 95 ? 9.598 -5.495 -9.823 1.00 94.44 95 ARG A O 1
ATOM 771 N N . CYS A 1 96 ? 7.380 -5.484 -10.152 1.00 94.94 96 CYS A N 1
ATOM 772 C CA . CYS A 1 96 ? 7.003 -5.280 -8.770 1.00 94.94 96 CYS A CA 1
ATOM 773 C C . CYS A 1 96 ? 7.463 -6.448 -7.898 1.00 94.94 96 CYS A C 1
ATOM 775 O O . CYS A 1 96 ? 7.138 -7.601 -8.177 1.00 94.94 96 CYS A O 1
ATOM 777 N N . VAL A 1 97 ? 8.138 -6.137 -6.792 1.00 94.12 97 VAL A N 1
ATOM 778 C CA . VAL A 1 97 ? 8.632 -7.151 -5.844 1.00 94.12 97 VAL A CA 1
ATOM 779 C C . VAL A 1 97 ? 7.524 -7.903 -5.099 1.00 94.12 97 VAL A C 1
ATOM 781 O O . VAL A 1 97 ? 7.776 -8.981 -4.575 1.00 94.12 97 VAL A O 1
ATOM 784 N N . PHE A 1 98 ? 6.312 -7.343 -5.040 1.00 95.00 98 PHE A N 1
ATOM 785 C CA . PHE A 1 98 ? 5.174 -7.941 -4.337 1.00 95.00 98 PHE A CA 1
ATOM 786 C C . PHE A 1 98 ? 4.321 -8.805 -5.265 1.00 95.00 98 PHE A C 1
ATOM 788 O O . PHE A 1 98 ? 3.962 -9.916 -4.905 1.00 95.00 98 PHE A O 1
ATOM 795 N N . THR A 1 99 ? 4.005 -8.308 -6.464 1.00 95.12 99 THR A N 1
ATOM 796 C CA . THR A 1 99 ? 3.026 -8.948 -7.360 1.00 95.12 99 THR A CA 1
ATOM 797 C C . THR A 1 99 ? 3.643 -9.601 -8.594 1.00 95.12 99 THR A C 1
ATOM 799 O O . THR A 1 99 ? 2.963 -10.353 -9.284 1.00 95.12 99 THR A O 1
ATOM 802 N N . GLY A 1 100 ? 4.895 -9.281 -8.938 1.00 94.00 100 GLY A N 1
ATOM 803 C CA . GLY A 1 100 ? 5.517 -9.672 -10.209 1.00 94.00 100 GLY A CA 1
ATOM 804 C C . GLY A 1 100 ? 4.966 -8.949 -11.451 1.00 94.00 100 GLY A C 1
ATOM 805 O O . GLY A 1 100 ? 5.520 -9.114 -12.545 1.00 94.00 100 GLY A O 1
ATOM 806 N N . GLU A 1 101 ? 3.912 -8.136 -11.296 1.00 94.44 101 GLU A N 1
ATOM 807 C CA . GLU A 1 101 ? 3.372 -7.248 -12.334 1.00 94.44 101 GLU A CA 1
ATOM 808 C C . GLU A 1 101 ? 4.363 -6.110 -12.651 1.00 94.44 101 GLU A C 1
ATOM 810 O O . GLU A 1 101 ? 5.219 -5.802 -11.820 1.00 94.44 101 GLU A O 1
ATOM 815 N N . PRO A 1 102 ? 4.262 -5.448 -13.815 1.00 95.31 102 PRO A N 1
ATOM 816 C CA . PRO A 1 102 ? 5.057 -4.257 -14.111 1.00 95.31 102 PRO A CA 1
ATOM 817 C C . PRO A 1 102 ? 4.926 -3.165 -13.033 1.00 95.31 102 PRO A C 1
ATOM 819 O O . PRO A 1 102 ? 3.825 -2.866 -12.559 1.00 95.31 102 PRO A O 1
ATOM 822 N N . ALA A 1 103 ? 6.047 -2.560 -12.637 1.00 95.06 103 ALA A N 1
ATOM 823 C CA . ALA A 1 103 ? 6.065 -1.410 -11.738 1.00 95.06 103 ALA A CA 1
ATOM 824 C C . ALA A 1 103 ? 5.402 -0.194 -12.406 1.00 95.06 103 ALA A C 1
ATOM 826 O O . ALA A 1 103 ? 5.350 -0.101 -13.631 1.00 95.06 103 ALA A O 1
ATOM 827 N N . THR A 1 104 ? 4.876 0.749 -11.623 1.00 95.12 104 THR A N 1
ATOM 828 C CA . THR A 1 104 ? 4.272 1.964 -12.201 1.00 95.12 104 THR A CA 1
ATOM 829 C C . THR A 1 104 ? 5.335 2.888 -12.800 1.00 95.12 104 THR A C 1
ATOM 831 O O . THR A 1 104 ? 6.455 2.955 -12.299 1.00 95.12 104 THR A O 1
ATOM 834 N N . ALA A 1 105 ? 4.979 3.637 -13.845 1.00 94.06 105 ALA A N 1
ATOM 835 C CA . ALA A 1 105 ? 5.814 4.715 -14.377 1.00 94.06 105 ALA A CA 1
ATOM 836 C C . ALA A 1 105 ? 5.676 6.037 -13.587 1.00 94.06 105 ALA A C 1
ATOM 838 O O . ALA A 1 105 ? 6.208 7.067 -13.998 1.00 94.06 105 ALA A O 1
ATOM 839 N N . VAL A 1 106 ? 4.9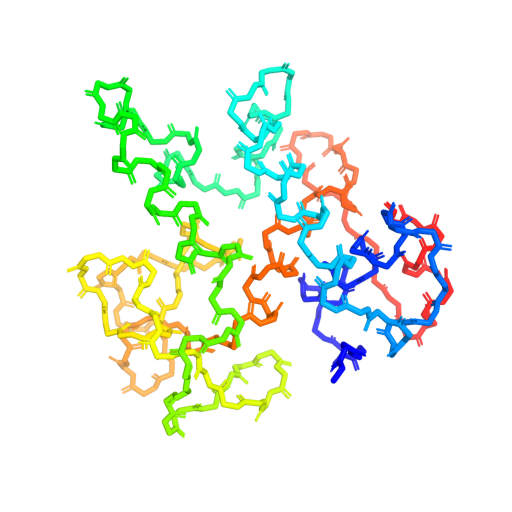89 6.028 -12.437 1.00 94.25 106 VAL A N 1
ATOM 840 C CA . VAL A 1 106 ? 4.844 7.190 -11.548 1.00 94.25 106 VAL A CA 1
ATOM 841 C C . VAL A 1 106 ? 5.968 7.242 -10.520 1.00 94.25 106 VAL A C 1
ATOM 843 O O . VAL A 1 106 ? 6.213 6.284 -9.790 1.00 94.25 106 VAL A O 1
ATOM 846 N N . ALA A 1 107 ? 6.627 8.392 -10.401 1.00 93.12 107 ALA A N 1
ATOM 847 C CA . ALA A 1 107 ? 7.594 8.637 -9.335 1.00 93.12 107 ALA A CA 1
ATOM 848 C C . ALA A 1 107 ? 6.898 8.926 -8.001 1.00 93.12 107 ALA A C 1
ATOM 850 O O . ALA A 1 107 ? 6.109 9.864 -7.889 1.00 93.12 107 ALA A O 1
ATOM 851 N N . PHE A 1 108 ? 7.213 8.139 -6.969 1.00 90.75 108 PHE A N 1
ATOM 852 C CA . PHE A 1 108 ? 6.674 8.344 -5.620 1.00 90.75 108 PHE A CA 1
ATOM 853 C C . PHE A 1 108 ? 7.437 9.412 -4.823 1.00 90.75 108 PHE A C 1
ATOM 855 O O . PHE A 1 108 ? 6.900 9.952 -3.859 1.00 90.75 108 PHE A O 1
ATOM 862 N N . SER A 1 109 ? 8.663 9.752 -5.227 1.00 86.81 109 SER A N 1
ATOM 863 C CA . SER A 1 109 ? 9.420 10.884 -4.691 1.00 86.81 109 SER A CA 1
ATOM 864 C C . SER A 1 109 ? 10.125 11.662 -5.793 1.00 86.81 109 SER 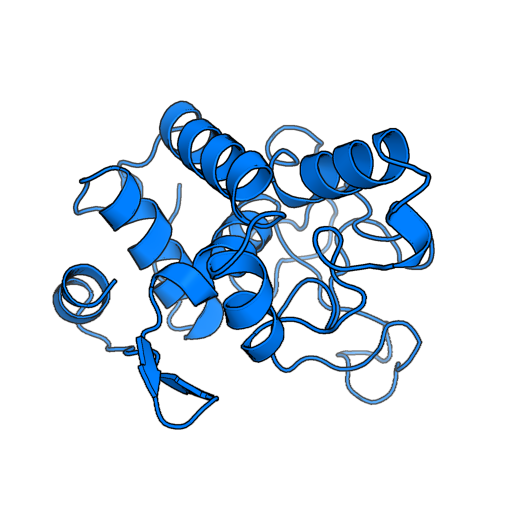A C 1
ATOM 866 O O . SER A 1 109 ? 10.223 11.209 -6.928 1.00 86.81 109 SER A O 1
ATOM 868 N N . ASP A 1 110 ? 10.616 12.850 -5.444 1.00 86.25 110 ASP A N 1
ATOM 869 C CA . ASP A 1 110 ? 11.342 13.719 -6.370 1.00 86.25 110 ASP A CA 1
ATOM 870 C C . ASP A 1 110 ? 12.818 13.282 -6.546 1.00 86.25 110 ASP A C 1
ATOM 872 O O . ASP A 1 110 ? 13.534 13.894 -7.334 1.00 86.25 110 ASP A O 1
ATOM 876 N N . LYS A 1 111 ? 13.301 12.263 -5.808 1.00 85.94 111 LYS A N 1
ATOM 877 C CA . LYS A 1 111 ? 14.711 11.826 -5.857 1.00 85.94 111 LYS A CA 1
ATOM 878 C C . LYS A 1 111 ? 14.941 10.454 -6.475 1.00 85.94 111 LYS A C 1
ATOM 880 O O . LYS A 1 111 ? 16.046 10.192 -6.943 1.00 85.94 111 LYS A O 1
ATOM 885 N N . LEU A 1 112 ? 13.948 9.570 -6.427 1.00 84.56 112 LEU A N 1
ATOM 886 C CA . LEU A 1 112 ? 14.079 8.219 -6.959 1.00 84.56 112 LEU A CA 1
ATOM 887 C C . LEU A 1 112 ? 13.482 8.104 -8.363 1.00 84.56 112 LEU A C 1
ATOM 889 O O . LEU A 1 112 ? 12.573 8.865 -8.710 1.00 84.56 112 LEU A O 1
ATOM 893 N N . PRO A 1 113 ? 13.951 7.127 -9.161 1.00 88.88 113 PRO A N 1
ATOM 894 C CA . PRO A 1 113 ? 13.322 6.795 -10.428 1.00 88.88 113 PRO A CA 1
ATOM 895 C C . PRO A 1 113 ? 11.830 6.452 -10.271 1.00 88.88 113 PRO A C 1
ATOM 897 O O . PRO A 1 113 ? 11.391 6.023 -9.194 1.00 88.88 113 PRO A O 1
ATOM 900 N N . PRO A 1 114 ? 11.036 6.591 -11.345 1.00 92.19 114 PRO A N 1
ATOM 901 C CA . PRO A 1 114 ? 9.641 6.184 -11.329 1.00 92.19 114 PRO A CA 1
ATOM 902 C C . PRO A 1 114 ? 9.425 4.728 -10.896 1.00 92.19 114 PRO A C 1
ATOM 904 O O . PRO A 1 114 ? 10.219 3.851 -11.220 1.00 92.19 114 PRO A O 1
ATOM 907 N N . GLY A 1 115 ? 8.360 4.475 -10.133 1.00 90.94 115 GLY A N 1
ATOM 908 C CA . GLY A 1 115 ? 8.009 3.145 -9.629 1.00 90.94 115 GLY A CA 1
ATOM 909 C C . GLY A 1 115 ? 8.809 2.665 -8.417 1.00 90.94 115 GLY A C 1
ATOM 910 O O . GLY A 1 115 ? 8.486 1.606 -7.875 1.00 90.94 115 GLY A O 1
ATOM 911 N N . ARG A 1 116 ? 9.814 3.419 -7.949 1.00 92.25 116 ARG A N 1
ATOM 912 C CA . ARG A 1 116 ? 10.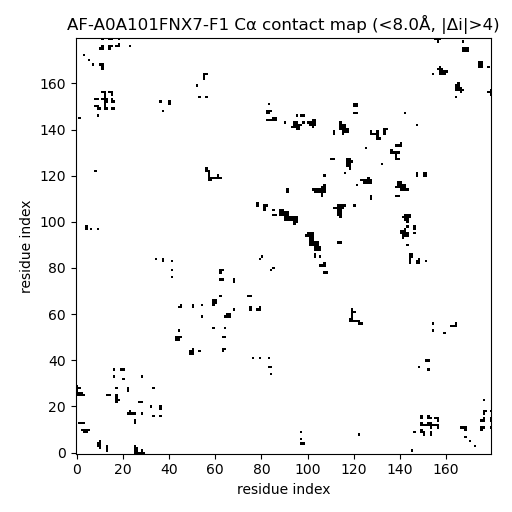668 3.027 -6.817 1.00 92.25 116 ARG A CA 1
ATOM 913 C C . ARG A 1 116 ? 10.133 3.541 -5.477 1.00 92.25 116 ARG A C 1
ATOM 915 O O . ARG A 1 116 ? 9.962 4.740 -5.252 1.00 92.25 116 ARG A O 1
ATOM 922 N N . ALA A 1 117 ? 9.881 2.615 -4.555 1.00 91.25 117 ALA A N 1
ATOM 923 C CA . ALA A 1 117 ? 9.358 2.871 -3.218 1.00 91.25 117 ALA A CA 1
ATOM 924 C C . ALA A 1 117 ? 10.401 2.601 -2.119 1.00 91.25 117 ALA A C 1
ATOM 926 O O . ALA A 1 117 ? 11.272 1.751 -2.262 1.00 91.25 117 AL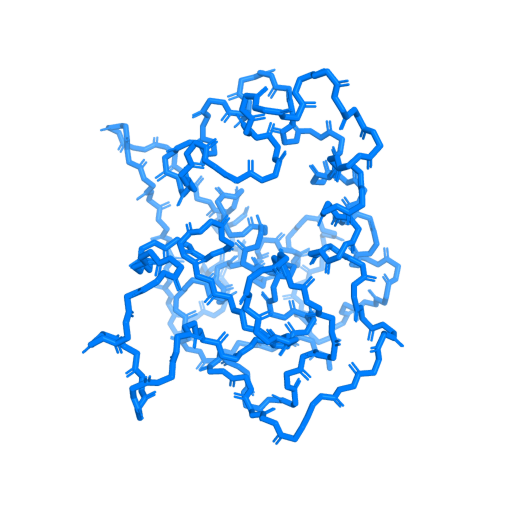A A O 1
ATOM 927 N N . PHE A 1 118 ? 10.298 3.305 -0.991 1.00 89.44 118 PHE A N 1
ATOM 928 C CA . PHE A 1 118 ? 11.223 3.206 0.148 1.00 89.44 118 PHE A CA 1
ATOM 929 C C . PHE A 1 118 ? 10.455 3.402 1.465 1.00 89.44 118 PHE A C 1
ATOM 931 O O . PHE A 1 118 ? 9.224 3.440 1.452 1.00 89.44 118 PHE A O 1
ATOM 938 N N . ARG A 1 119 ? 11.139 3.556 2.611 1.00 87.19 119 ARG A N 1
ATOM 939 C CA . ARG A 1 119 ? 10.511 3.560 3.957 1.00 87.19 119 ARG A CA 1
ATOM 940 C C . ARG A 1 119 ? 9.358 4.538 4.199 1.00 87.19 119 ARG A C 1
ATOM 942 O O . ARG A 1 119 ? 8.646 4.416 5.190 1.00 87.19 119 ARG A O 1
ATOM 949 N N . GLN A 1 120 ? 9.224 5.571 3.371 1.00 87.69 120 GLN A N 1
ATOM 950 C CA . GLN A 1 120 ? 8.111 6.521 3.468 1.00 87.69 120 GLN A CA 1
ATOM 951 C C . GLN A 1 120 ? 6.814 5.961 2.872 1.00 87.69 120 GLN A C 1
ATOM 953 O O . GLN A 1 120 ? 5.738 6.436 3.219 1.00 87.69 120 GLN A O 1
ATOM 958 N N . HIS A 1 121 ? 6.920 4.954 2.002 1.00 90.31 121 HIS A N 1
ATOM 959 C CA . HIS A 1 121 ? 5.810 4.379 1.247 1.00 90.31 121 HIS A CA 1
ATOM 960 C C . HIS A 1 121 ? 5.524 2.922 1.622 1.00 90.31 121 HIS A C 1
ATOM 962 O O . HIS A 1 121 ? 4.383 2.479 1.527 1.00 90.31 121 HIS A O 1
ATOM 968 N N . VAL A 1 122 ? 6.549 2.183 2.051 1.00 89.88 122 VAL A N 1
ATOM 969 C CA . VAL A 1 122 ? 6.442 0.782 2.466 1.00 89.88 122 VAL A CA 1
ATOM 970 C C . VAL A 1 122 ? 7.017 0.645 3.878 1.00 89.88 122 VAL A C 1
ATOM 972 O O . VAL A 1 122 ? 8.166 1.048 4.099 1.00 89.88 122 VAL A O 1
ATOM 975 N N . PRO A 1 123 ? 6.255 0.097 4.841 1.00 82.44 123 PRO A N 1
ATOM 976 C CA . PRO A 1 123 ? 6.748 -0.129 6.194 1.00 82.44 123 PRO A CA 1
ATOM 977 C C . PRO A 1 123 ? 8.006 -1.006 6.216 1.00 82.44 123 PRO A C 1
ATOM 979 O O . PRO A 1 123 ? 8.186 -1.872 5.364 1.00 82.44 123 PRO A O 1
ATOM 982 N N . LEU A 1 124 ? 8.857 -0.804 7.226 1.00 76.44 124 LEU A N 1
ATOM 983 C CA . LEU A 1 124 ? 10.051 -1.621 7.504 1.00 76.44 124 LEU A CA 1
ATOM 984 C C . LEU A 1 124 ? 11.156 -1.611 6.423 1.00 76.44 124 LEU A C 1
ATOM 986 O O . LEU A 1 124 ? 12.104 -2.387 6.525 1.00 76.44 124 LEU A O 1
ATOM 990 N N . LEU A 1 125 ? 11.094 -0.711 5.433 1.00 78.44 125 LEU A N 1
ATOM 991 C CA . LEU A 1 125 ? 12.195 -0.486 4.483 1.00 78.44 125 LEU A CA 1
ATOM 992 C C . LEU A 1 125 ? 13.244 0.519 4.994 1.00 78.44 125 LEU A C 1
ATOM 994 O O . LEU A 1 125 ? 13.076 1.182 6.023 1.00 78.44 125 LEU A O 1
ATOM 998 N N . THR A 1 126 ? 14.339 0.657 4.240 1.00 74.12 126 THR A N 1
ATOM 999 C CA . THR A 1 126 ? 15.432 1.611 4.482 1.00 74.12 126 THR A CA 1
ATOM 1000 C C . THR A 1 126 ? 15.177 2.982 3.832 1.00 74.12 126 THR A C 1
ATOM 1002 O O . THR A 1 126 ? 14.167 3.226 3.164 1.00 74.12 126 THR A O 1
ATOM 1005 N N . GLY A 1 127 ? 16.069 3.942 4.105 1.00 70.50 127 GLY A N 1
ATOM 1006 C CA . GLY A 1 127 ? 15.981 5.311 3.587 1.00 70.50 127 GLY A CA 1
ATOM 1007 C C . GLY A 1 127 ? 16.132 5.422 2.065 1.00 70.50 127 GLY A C 1
ATOM 1008 O O . GLY A 1 127 ? 16.539 4.477 1.399 1.00 70.50 127 GLY A O 1
ATOM 1009 N N . GLU A 1 128 ? 15.803 6.606 1.547 1.00 65.00 128 GLU A N 1
ATOM 1010 C CA . GLU A 1 128 ? 15.795 6.951 0.115 1.00 65.00 128 GLU A CA 1
ATOM 1011 C C . GLU A 1 128 ? 17.184 6.840 -0.539 1.00 65.00 128 GLU A C 1
ATOM 1013 O O . GLU A 1 128 ? 17.291 6.363 -1.658 1.00 65.00 128 GLU A O 1
ATOM 1018 N N . ASP A 1 129 ? 18.249 7.191 0.187 1.00 66.81 129 ASP A N 1
ATOM 1019 C CA . ASP A 1 129 ? 19.621 7.261 -0.344 1.00 66.81 129 ASP A CA 1
ATOM 1020 C C . ASP A 1 129 ? 20.473 6.016 0.002 1.00 66.81 129 ASP A C 1
ATOM 1022 O O . ASP A 1 129 ? 21.700 6.030 -0.094 1.00 66.81 129 ASP A O 1
ATOM 1026 N N . VAL A 1 130 ? 19.846 4.933 0.477 1.00 70.31 130 VAL A N 1
ATOM 1027 C CA . VAL A 1 130 ? 20.559 3.761 1.009 1.00 70.31 130 VAL A CA 1
ATOM 1028 C C . VAL A 1 130 ? 20.601 2.635 -0.016 1.00 70.31 130 VAL A C 1
ATOM 1030 O O . VAL A 1 130 ? 19.709 1.804 -0.032 1.00 70.31 130 VAL A O 1
ATOM 1033 N N . ILE A 1 131 ? 21.661 2.546 -0.817 1.00 73.19 131 ILE A N 1
ATOM 1034 C CA . ILE A 1 131 ? 21.792 1.519 -1.871 1.00 73.19 131 ILE A CA 1
ATOM 1035 C C . ILE A 1 131 ? 22.108 0.106 -1.352 1.00 73.19 131 ILE A C 1
ATOM 1037 O O . ILE A 1 131 ? 21.661 -0.883 -1.924 1.00 73.19 131 ILE A O 1
ATOM 1041 N N . ASN A 1 132 ? 22.838 -0.008 -0.237 1.00 64.81 132 ASN A N 1
ATOM 1042 C CA . ASN A 1 132 ? 23.448 -1.275 0.206 1.00 64.81 132 ASN A CA 1
ATOM 1043 C C . ASN A 1 132 ? 22.447 -2.367 0.615 1.00 64.81 132 ASN A C 1
ATOM 1045 O O . ASN A 1 132 ? 22.831 -3.524 0.753 1.00 64.81 132 ASN A O 1
ATOM 1049 N N . PHE A 1 133 ? 21.188 -2.001 0.858 1.00 71.31 133 PHE A N 1
ATOM 1050 C CA . PHE A 1 133 ? 20.149 -2.922 1.328 1.00 71.31 133 PHE A CA 1
ATOM 1051 C C . PHE A 1 133 ? 19.026 -3.119 0.306 1.00 71.31 133 PHE A C 1
ATOM 1053 O O . PHE A 1 133 ? 17.996 -3.697 0.647 1.00 71.31 133 PHE A O 1
ATOM 1060 N N . TYR A 1 134 ? 19.218 -2.652 -0.930 1.00 74.25 134 TYR A N 1
ATOM 1061 C CA . TYR A 1 134 ? 18.314 -2.933 -2.037 1.00 74.25 134 TYR A CA 1
ATOM 1062 C C . TYR A 1 134 ? 18.966 -3.881 -3.054 1.00 74.25 134 TYR A C 1
ATOM 1064 O O . TYR A 1 134 ? 20.195 -3.897 -3.190 1.00 74.25 134 TYR A O 1
ATOM 1072 N N . PRO A 1 135 ? 18.164 -4.695 -3.769 1.00 71.88 135 PRO A N 1
ATOM 1073 C CA . PRO A 1 135 ? 18.679 -5.582 -4.804 1.00 71.88 135 PRO A CA 1
ATOM 1074 C C . PRO A 1 135 ? 19.502 -4.815 -5.842 1.00 71.88 135 PRO A C 1
ATOM 1076 O O . PRO A 1 135 ? 19.131 -3.714 -6.240 1.00 71.88 135 PRO A O 1
ATOM 1079 N N . TRP A 1 136 ? 20.611 -5.413 -6.282 1.00 75.62 136 TRP A N 1
ATOM 1080 C CA . TRP A 1 136 ? 21.484 -4.876 -7.337 1.00 75.62 136 TRP A CA 1
ATOM 1081 C C . TRP A 1 136 ? 22.131 -3.510 -7.051 1.00 75.62 136 TRP A C 1
ATOM 1083 O O . TRP A 1 136 ? 22.769 -2.950 -7.934 1.00 75.62 136 TRP A O 1
ATOM 1093 N N . GLY A 1 137 ? 22.042 -3.000 -5.817 1.00 77.75 137 GLY A N 1
ATOM 1094 C CA . GLY A 1 137 ? 22.567 -1.676 -5.469 1.00 77.75 137 GLY A CA 1
ATOM 1095 C C . GLY A 1 137 ? 21.704 -0.518 -5.979 1.00 77.75 137 GLY A C 1
ATOM 1096 O O . GLY A 1 137 ? 22.149 0.627 -5.934 1.00 77.75 137 GLY A O 1
ATOM 1097 N N . ASP A 1 138 ? 20.474 -0.791 -6.421 1.00 80.50 138 ASP A N 1
ATOM 1098 C CA . ASP A 1 138 ? 19.540 0.232 -6.887 1.00 80.50 138 ASP A CA 1
ATOM 1099 C C . ASP A 1 138 ? 18.639 0.703 -5.751 1.00 80.50 138 ASP A C 1
ATOM 1101 O O . ASP A 1 138 ? 17.912 -0.088 -5.156 1.00 80.50 138 ASP A O 1
ATOM 1105 N N . ALA A 1 139 ? 18.627 2.003 -5.469 1.00 85.81 139 ALA A N 1
ATOM 1106 C CA . ALA A 1 139 ? 17.814 2.542 -4.387 1.00 85.81 139 ALA A CA 1
ATOM 1107 C C . ALA A 1 139 ? 16.299 2.347 -4.617 1.00 85.81 139 ALA A C 1
ATOM 1109 O O . ALA A 1 139 ? 15.744 2.709 -5.657 1.00 85.81 139 ALA A O 1
ATOM 1110 N N . GLY A 1 140 ? 15.617 1.839 -3.589 1.00 88.38 140 GLY A N 1
ATOM 1111 C CA . GLY A 1 140 ? 14.173 1.623 -3.580 1.00 88.38 140 GLY A CA 1
ATOM 1112 C C . GLY A 1 140 ? 13.736 0.311 -4.236 1.00 88.38 140 GLY A C 1
ATOM 1113 O O . GLY A 1 140 ? 14.421 -0.270 -5.075 1.00 88.38 140 GLY A O 1
ATOM 1114 N N . LEU A 1 141 ? 12.548 -0.162 -3.866 1.00 91.75 141 LEU A N 1
ATOM 1115 C CA . LEU A 1 141 ? 11.929 -1.351 -4.449 1.00 91.75 141 LEU A CA 1
ATOM 1116 C C . LEU A 1 141 ? 11.008 -0.961 -5.609 1.00 91.75 141 LEU A C 1
ATOM 1118 O O . LEU A 1 141 ? 10.220 -0.031 -5.438 1.00 91.75 141 LEU A O 1
ATOM 1122 N N . PRO A 1 142 ? 11.043 -1.660 -6.755 1.00 94.12 142 PRO A N 1
ATOM 1123 C CA . PRO A 1 142 ? 10.047 -1.476 -7.805 1.00 94.12 142 PRO A CA 1
ATOM 1124 C C . PRO A 1 142 ? 8.669 -1.959 -7.326 1.00 94.12 142 PRO A C 1
ATOM 1126 O O . PRO A 1 142 ? 8.523 -3.077 -6.817 1.00 94.12 142 PRO A O 1
ATOM 1129 N N . VAL A 1 143 ? 7.642 -1.116 -7.470 1.00 95.44 143 VAL A N 1
ATOM 1130 C CA . VAL A 1 143 ? 6.276 -1.386 -6.992 1.00 95.44 143 VAL A CA 1
ATOM 1131 C C . VAL A 1 143 ? 5.231 -1.041 -8.058 1.00 95.44 143 VAL A C 1
ATOM 1133 O O . VAL A 1 143 ? 5.274 0.016 -8.683 1.00 95.44 143 VAL A O 1
ATOM 1136 N N . ALA A 1 144 ? 4.270 -1.942 -8.270 1.00 95.81 144 ALA A N 1
ATOM 1137 C CA . ALA A 1 144 ? 3.118 -1.718 -9.143 1.00 95.81 144 ALA A CA 1
ATOM 1138 C C . ALA A 1 144 ? 2.114 -0.746 -8.500 1.00 95.81 144 ALA A C 1
ATOM 1140 O O . ALA A 1 144 ? 1.965 -0.715 -7.277 1.00 95.81 144 ALA A O 1
ATOM 1141 N N . ALA A 1 145 ? 1.351 -0.014 -9.315 1.00 94.69 145 ALA A N 1
ATOM 1142 C CA . ALA A 1 145 ? 0.350 0.951 -8.837 1.00 94.69 145 ALA A CA 1
ATOM 1143 C C . ALA A 1 145 ? -0.674 0.336 -7.856 1.00 94.69 145 ALA A C 1
ATOM 1145 O O . ALA A 1 145 ? -1.015 0.910 -6.825 1.00 94.69 145 ALA A O 1
ATOM 1146 N N . LYS A 1 146 ? -1.123 -0.892 -8.132 1.00 94.88 146 LYS A N 1
ATOM 1147 C CA . LYS A 1 146 ? -2.035 -1.635 -7.246 1.00 94.88 146 LYS A CA 1
ATOM 1148 C C . LYS A 1 146 ? -1.382 -2.013 -5.923 1.00 94.88 146 LYS A C 1
ATOM 1150 O O . LYS A 1 146 ? -2.005 -1.915 -4.868 1.00 94.88 146 LYS A O 1
ATOM 1155 N N . ALA A 1 147 ? -0.124 -2.444 -5.988 1.00 96.56 147 ALA A N 1
ATOM 1156 C CA . ALA A 1 147 ? 0.629 -2.855 -4.816 1.00 96.56 147 ALA A CA 1
ATOM 1157 C C . ALA A 1 147 ? 0.849 -1.682 -3.866 1.00 96.56 147 ALA A C 1
ATOM 1159 O O . ALA A 1 147 ? 0.650 -1.840 -2.665 1.00 96.56 147 ALA A O 1
ATOM 1160 N N . ILE A 1 148 ? 1.169 -0.496 -4.387 1.00 96.25 148 ILE A N 1
ATOM 1161 C CA . ILE A 1 148 ? 1.395 0.664 -3.530 1.00 96.25 148 ILE A CA 1
ATOM 1162 C C . ILE A 1 148 ? 0.123 1.104 -2.796 1.00 96.25 148 ILE A C 1
ATOM 1164 O O . ILE A 1 148 ? 0.201 1.373 -1.601 1.00 96.25 148 ILE A O 1
ATOM 1168 N N . LEU A 1 149 ? -1.052 1.066 -3.436 1.00 96.88 149 LEU A N 1
ATOM 1169 C CA . LEU A 1 149 ? -2.325 1.341 -2.761 1.00 96.88 149 LEU A CA 1
ATOM 1170 C C . LEU A 1 149 ? -2.602 0.328 -1.638 1.00 96.88 149 LEU A C 1
ATOM 1172 O O . LEU A 1 149 ? -2.963 0.722 -0.531 1.00 96.88 149 LEU A O 1
ATOM 1176 N N . CYS A 1 150 ? -2.369 -0.965 -1.885 1.00 97.44 150 CYS A N 1
ATOM 1177 C CA . CYS A 1 150 ? -2.534 -2.005 -0.863 1.00 97.44 150 CYS A CA 1
ATOM 1178 C C . CYS A 1 150 ? -1.566 -1.798 0.310 1.00 97.44 150 CYS A C 1
ATOM 1180 O O . CYS A 1 150 ? -1.959 -1.908 1.466 1.00 97.44 150 CYS A O 1
ATOM 1182 N N . LEU A 1 151 ? -0.313 -1.431 0.032 1.00 96.62 151 LEU A N 1
ATOM 1183 C CA . LEU A 1 151 ? 0.679 -1.115 1.063 1.00 96.62 151 LEU A CA 1
ATOM 1184 C C . LEU A 1 151 ? 0.313 0.150 1.846 1.00 96.62 151 LEU A C 1
ATOM 1186 O O . LEU A 1 151 ? 0.606 0.233 3.036 1.00 96.62 151 LEU A O 1
ATOM 1190 N N . GLN A 1 152 ? -0.347 1.123 1.212 1.00 96.31 152 GLN A N 1
ATOM 1191 C CA . GLN A 1 152 ? -0.912 2.268 1.921 1.00 96.31 152 GLN A CA 1
ATOM 1192 C C . GLN A 1 152 ? -2.083 1.850 2.814 1.00 96.31 152 GLN A C 1
ATOM 1194 O O . GLN A 1 152 ? -2.177 2.373 3.920 1.00 96.31 152 GLN A O 1
ATOM 1199 N N . ALA A 1 153 ? -2.920 0.899 2.391 1.00 96.81 153 ALA A N 1
ATOM 1200 C CA . ALA A 1 153 ? -4.040 0.377 3.177 1.00 96.81 153 ALA A CA 1
ATOM 1201 C C . ALA A 1 153 ? -3.608 -0.555 4.327 1.00 96.81 153 ALA A C 1
ATOM 1203 O O . ALA A 1 153 ? -4.281 -0.584 5.351 1.00 96.81 153 ALA A O 1
ATOM 1204 N N . PHE A 1 154 ? -2.477 -1.259 4.198 1.00 96.50 154 PHE A N 1
ATOM 1205 C CA . PHE A 1 154 ? -1.961 -2.257 5.151 1.00 96.50 154 PHE A CA 1
ATOM 1206 C C . PHE A 1 154 ? -2.149 -1.925 6.643 1.00 96.50 154 PHE A C 1
ATOM 1208 O O . PHE A 1 154 ? -2.619 -2.792 7.381 1.00 96.50 154 PHE A O 1
ATOM 1215 N N . PRO A 1 155 ? -1.822 -0.711 7.134 1.00 94.88 155 PRO A N 1
ATOM 1216 C CA . PRO A 1 155 ? -1.951 -0.425 8.558 1.00 94.88 155 PRO A CA 1
ATOM 1217 C C . PRO A 1 155 ? -3.394 -0.453 9.062 1.00 94.88 155 PRO A C 1
ATOM 1219 O O . PRO A 1 155 ? -3.595 -0.650 10.254 1.00 94.88 155 PRO A O 1
ATOM 1222 N N . LEU A 1 156 ? -4.387 -0.235 8.194 1.00 95.31 156 LEU A N 1
ATOM 1223 C CA . LEU A 1 156 ? -5.798 -0.221 8.583 1.00 95.31 156 LEU A CA 1
ATOM 1224 C C . LEU A 1 156 ? -6.312 -1.622 8.932 1.00 95.31 156 LEU A C 1
ATOM 1226 O O . LEU A 1 156 ? -7.122 -1.728 9.843 1.00 95.31 156 LEU A O 1
ATOM 1230 N N . GLY A 1 157 ? -5.790 -2.672 8.289 1.00 95.00 157 GLY A N 1
ATOM 1231 C CA . GLY A 1 157 ? -6.054 -4.071 8.658 1.00 95.00 157 GLY A CA 1
ATOM 1232 C C . GLY A 1 157 ? -5.167 -4.585 9.795 1.00 95.00 157 GLY A C 1
ATOM 1233 O O . GLY A 1 157 ? -5.054 -5.790 10.008 1.00 95.00 157 GLY A O 1
ATOM 1234 N N . CYS A 1 158 ? -4.467 -3.692 10.502 1.00 95.06 158 CYS A N 1
ATOM 1235 C CA . CYS A 1 158 ? -3.645 -4.035 11.656 1.00 95.06 158 CYS A CA 1
ATOM 1236 C C . CYS A 1 158 ? -4.273 -3.509 12.949 1.00 95.06 158 CYS A C 1
ATOM 1238 O O . CYS A 1 158 ? -4.760 -2.381 13.020 1.00 95.06 158 CYS A O 1
ATOM 1240 N N . ALA A 1 159 ? -4.131 -4.267 14.035 1.00 92.56 159 ALA A N 1
ATOM 1241 C CA . ALA A 1 159 ? -4.477 -3.788 15.367 1.00 92.56 159 ALA A CA 1
ATOM 1242 C C . ALA A 1 159 ? -3.288 -3.062 16.016 1.00 92.56 159 ALA A C 1
ATOM 1244 O O . ALA A 1 159 ? -2.130 -3.471 15.890 1.00 92.56 159 ALA A O 1
ATOM 1245 N N . LYS A 1 160 ? -3.558 -2.002 16.787 1.00 89.38 160 LYS A N 1
ATOM 1246 C CA . LYS A 1 160 ? -2.539 -1.377 17.640 1.00 89.38 160 LYS A CA 1
ATOM 1247 C C . LYS A 1 160 ? -2.342 -2.224 18.899 1.00 89.38 160 LYS A C 1
ATOM 1249 O O . LYS A 1 160 ? -3.231 -2.286 19.741 1.00 89.38 160 LYS A O 1
ATOM 1254 N N . CYS A 1 161 ? -1.159 -2.806 19.077 1.00 90.12 161 CYS A N 1
ATOM 1255 C CA . CYS A 1 161 ? -0.816 -3.603 20.256 1.00 90.12 161 CYS A CA 1
ATOM 1256 C C . CYS A 1 161 ? 0.494 -3.098 20.873 1.00 90.12 161 CYS A C 1
ATOM 1258 O O . CYS A 1 161 ? 1.551 -3.172 20.251 1.00 90.12 161 CYS A O 1
ATOM 1260 N N . GLY A 1 162 ? 0.437 -2.535 22.086 1.00 87.81 162 GLY A N 1
ATOM 1261 C CA . GLY A 1 162 ? 1.634 -2.077 22.810 1.00 87.81 162 GLY A CA 1
ATOM 1262 C C . GLY A 1 162 ? 2.470 -1.019 22.072 1.00 87.81 162 GLY A C 1
ATOM 1263 O O . GLY A 1 162 ? 3.694 -1.037 22.151 1.00 87.81 162 GLY A O 1
ATOM 1264 N N . GLY A 1 163 ? 1.829 -0.132 21.301 1.00 85.31 163 GLY A N 1
ATOM 1265 C CA . GLY A 1 163 ? 2.526 0.870 20.481 1.00 85.31 163 GLY A CA 1
ATOM 1266 C C . GLY A 1 163 ? 3.137 0.326 19.183 1.00 85.31 163 GLY A C 1
ATOM 1267 O O . GLY A 1 163 ? 3.891 1.041 18.533 1.00 85.31 163 GLY A O 1
ATOM 1268 N N . ARG A 1 164 ? 2.812 -0.915 18.803 1.00 87.81 164 ARG A N 1
ATOM 1269 C CA . ARG A 1 164 ? 3.239 -1.581 17.564 1.00 87.81 164 ARG A CA 1
ATOM 1270 C C . ARG A 1 164 ? 2.025 -2.004 16.733 1.00 87.81 164 ARG A C 1
ATOM 1272 O O . ARG A 1 164 ? 0.892 -1.931 17.213 1.00 87.81 164 ARG A O 1
ATOM 1279 N N . LEU A 1 165 ? 2.273 -2.447 15.501 1.00 91.25 165 LEU A N 1
ATOM 1280 C CA . LEU A 1 165 ? 1.262 -3.085 14.658 1.00 91.25 165 LEU A CA 1
ATOM 1281 C C . LEU A 1 165 ? 1.227 -4.587 14.925 1.00 91.25 165 LEU A C 1
ATOM 1283 O O . LEU A 1 165 ? 2.271 -5.240 14.941 1.00 91.25 165 LEU A O 1
ATOM 1287 N N . LEU A 1 166 ? 0.023 -5.117 15.093 1.00 93.62 166 LEU A N 1
ATOM 1288 C CA . LEU A 1 166 ? -0.274 -6.535 15.003 1.00 93.62 166 LEU A CA 1
ATOM 1289 C C . LEU A 1 166 ? -0.991 -6.775 13.674 1.00 93.62 166 LEU A C 1
ATOM 1291 O O . LEU A 1 166 ? -2.127 -6.337 13.502 1.00 93.62 166 LEU A O 1
ATOM 1295 N N . ALA A 1 167 ? -0.312 -7.463 12.763 1.00 94.38 167 ALA A N 1
ATOM 1296 C CA . ALA A 1 167 ? -0.873 -7.949 11.512 1.00 94.38 167 ALA A CA 1
ATOM 1297 C C . ALA A 1 167 ? -1.039 -9.469 11.605 1.00 94.38 167 ALA A C 1
ATOM 1299 O O . ALA A 1 167 ? -0.140 -10.151 12.105 1.00 94.38 167 ALA A O 1
ATOM 1300 N N . VAL A 1 168 ? -2.164 -9.993 11.120 1.00 95.44 168 VAL A N 1
ATOM 1301 C CA . VAL A 1 168 ? -2.410 -11.435 11.019 1.00 95.44 168 VAL A CA 1
ATOM 1302 C C . VAL A 1 168 ? -2.302 -11.840 9.557 1.00 95.44 168 VAL A C 1
ATOM 1304 O O . VAL A 1 168 ? -2.969 -11.273 8.699 1.00 95.44 168 VAL A O 1
ATOM 1307 N N . HIS A 1 169 ? -1.443 -12.816 9.276 1.00 95.50 169 HIS A N 1
ATOM 1308 C CA . HIS A 1 169 ? -1.269 -13.401 7.949 1.00 95.50 169 HIS A CA 1
ATOM 1309 C C . HIS A 1 169 ? -1.335 -14.925 8.061 1.00 95.50 169 HIS A C 1
ATOM 1311 O O . HIS A 1 169 ? -0.936 -15.496 9.079 1.00 95.50 169 HIS A O 1
ATOM 1317 N N . SER A 1 170 ? -1.906 -15.570 7.051 1.00 95.19 170 SER A N 1
ATOM 1318 C CA . SER A 1 170 ? -2.152 -17.008 7.021 1.00 95.19 170 SER A CA 1
ATOM 1319 C C . SER A 1 170 ? -2.231 -17.484 5.577 1.00 95.19 170 SER A C 1
ATOM 1321 O O . SER A 1 170 ? -2.647 -16.730 4.706 1.00 95.19 170 SER A O 1
ATOM 1323 N N . ASP A 1 171 ? -1.938 -18.757 5.333 1.00 92.12 171 ASP A N 1
ATOM 1324 C CA . ASP A 1 171 ? -2.233 -19.388 4.042 1.00 92.12 171 ASP A CA 1
ATOM 1325 C C . ASP A 1 171 ? -3.747 -19.588 3.825 1.00 92.12 171 ASP A C 1
ATOM 1327 O O . ASP A 1 171 ? -4.184 -19.877 2.712 1.00 92.12 171 ASP A O 1
ATOM 1331 N N . ASN A 1 172 ? -4.565 -19.432 4.877 1.00 95.06 172 ASN A N 1
ATOM 1332 C CA . ASN A 1 172 ? -6.017 -19.387 4.759 1.00 95.06 172 ASN A CA 1
ATOM 1333 C C . ASN A 1 172 ? -6.491 -17.932 4.540 1.00 95.06 172 ASN A C 1
ATOM 1335 O O . ASN A 1 172 ? -6.442 -17.140 5.489 1.00 95.06 172 ASN A O 1
ATOM 1339 N N . PRO A 1 173 ? -6.999 -17.578 3.342 1.00 93.00 173 PRO A N 1
ATOM 1340 C CA . PRO A 1 173 ? -7.413 -16.211 3.025 1.00 93.00 173 PRO A CA 1
ATOM 1341 C C . PRO A 1 173 ? -8.574 -15.714 3.893 1.00 93.00 173 PRO A C 1
ATOM 1343 O O . PRO A 1 173 ? -8.629 -14.520 4.186 1.00 93.00 173 PRO A O 1
ATOM 1346 N N . ASP A 1 174 ? -9.452 -16.606 4.366 1.00 94.75 174 ASP A N 1
ATOM 1347 C CA . ASP A 1 174 ? -10.579 -16.228 5.226 1.00 94.75 174 ASP A CA 1
ATOM 1348 C C . ASP A 1 174 ? -10.088 -15.652 6.563 1.00 94.75 174 ASP A C 1
ATOM 1350 O O . ASP A 1 174 ? -10.661 -14.696 7.071 1.00 94.75 174 ASP A O 1
ATOM 1354 N N . LEU A 1 175 ? -8.976 -16.167 7.107 1.00 95.12 175 LEU A N 1
ATOM 1355 C CA . LEU A 1 175 ? -8.406 -15.662 8.362 1.00 95.12 175 LEU A CA 1
ATOM 1356 C C . LEU A 1 175 ? -7.777 -14.276 8.204 1.00 95.12 175 LEU A C 1
ATOM 1358 O O . LEU A 1 175 ? -7.848 -13.469 9.129 1.00 95.12 175 LEU A O 1
ATOM 1362 N N . ILE A 1 176 ? -7.151 -14.002 7.054 1.00 95.19 176 ILE A N 1
ATOM 1363 C CA . ILE A 1 176 ? -6.613 -12.666 6.768 1.00 95.19 176 ILE A CA 1
ATOM 1364 C C . ILE A 1 176 ? -7.774 -11.682 6.588 1.00 95.19 176 ILE A C 1
ATOM 1366 O O . ILE A 1 176 ? -7.730 -10.578 7.119 1.00 95.19 176 ILE A O 1
ATOM 1370 N N . TYR A 1 177 ? -8.810 -12.097 5.853 1.00 95.88 177 TYR A N 1
ATOM 1371 C CA . TYR A 1 177 ? -9.994 -11.291 5.585 1.00 95.88 177 TYR A CA 1
ATOM 1372 C C . TYR A 1 177 ? -10.776 -10.953 6.857 1.00 95.88 177 TYR A C 1
ATOM 1374 O O . TYR A 1 177 ? -11.095 -9.793 7.072 1.00 95.88 177 TYR A O 1
ATOM 1382 N N . ASP A 1 178 ? -11.069 -11.942 7.705 1.00 95.69 178 ASP A N 1
ATOM 1383 C CA . ASP A 1 178 ? -11.892 -11.747 8.905 1.00 95.69 178 ASP A CA 1
ATOM 1384 C C . ASP A 1 178 ? -11.185 -10.903 9.984 1.00 95.69 178 ASP A C 1
ATOM 1386 O O . ASP A 1 178 ? -11.847 -10.349 10.864 1.00 95.69 178 ASP A O 1
ATOM 1390 N N . PHE A 1 179 ? -9.850 -10.813 9.945 1.00 95.56 179 PHE A N 1
ATOM 1391 C CA . PHE A 1 179 ? -9.082 -9.948 10.843 1.00 95.56 179 PHE A CA 1
ATOM 1392 C C . PHE A 1 179 ? -8.989 -8.493 10.356 1.00 95.56 179 PHE A C 1
ATOM 1394 O O . PHE A 1 179 ? -8.876 -7.594 11.193 1.00 95.56 179 PHE A O 1
ATOM 1401 N N . ALA A 1 180 ? -8.978 -8.280 9.037 1.00 89.00 180 ALA A N 1
ATOM 1402 C CA . ALA A 1 180 ? -8.773 -6.977 8.401 1.00 89.00 180 ALA A CA 1
ATOM 1403 C C . ALA A 1 180 ? -10.019 -6.078 8.460 1.00 89.00 180 ALA A C 1
ATOM 1405 O O . ALA A 1 180 ? -9.823 -4.852 8.623 1.00 89.00 180 ALA A O 1
#

Mean predicted aligned error: 4.11 Å

Secondary structure (DSSP, 8-state):
-----S-HHHHHHHHHHHHHTT-S-GGG--HHHHHHHHHHHHHHTTSTTHHHHHTTTS-TTSTTT-GGGTT-HHHHHHHHHHHHS-TTS-EEEEEPTTTSSEEESS-SSSSSPTTEE-TTTSTT---TT-GGGSGGG-SSEE--HHHHHHHHHGGGGSEEETTEEE----SSHHHHHHH-

Sequence (180 aa):
MLFYTGHPLYDVGVATVTAFVKKRDPAMLTPADLEAVADFIEREYQREPLKSFLGVAFTTNAWFNQPAFANQPQKRKDYARRLLRSLDEGSSEERCVFTGEPATAVAFSDKLPPGRAFRQHVPLLTGEDVINFYPWGDAGLPVAAKAILCLQAFPLGCAKCGGRLLAVHSDNPDLIYDFA

Solvent-accessible surface area (backbone atoms only — not comparable to full-atom values): 9773 Å² total; per-residue (Å²): 117,52,76,81,68,84,46,60,62,48,35,34,1,43,24,17,56,26,41,74,70,70,48,89,54,42,60,78,58,47,74,68,56,52,48,55,50,33,54,48,49,68,62,44,41,62,34,84,71,50,32,67,56,45,55,65,53,27,46,64,71,15,66,63,57,25,72,86,36,72,88,32,62,64,62,30,52,54,47,45,41,44,45,49,64,28,75,83,56,54,64,39,94,49,52,8,79,74,76,65,44,53,6,13,48,47,47,68,48,98,84,48,61,53,13,29,41,31,24,52,60,36,64,94,51,58,60,76,88,47,27,91,85,29,76,96,57,40,53,42,46,40,34,18,34,67,54,44,35,20,38,64,37,22,64,72,23,30,47,84,48,96,85,38,78,45,73,64,76,60,97,49,65,65,64,26,36,77,67,48